Protein AF-A0A3S2I7B1-F1 (afdb_monomer_lite)

Foldseek 3Di:
DDDPPPPDDDPPPVVVVVVVVVPDPVVVVVVVVVLVVCCVPPVVVNVVCVVVVLVVLVVLVVLLLLLLLLVLLLVLLVQLLDPVSVVCCVVVVVVVVVVVVVVCVVVVVVCVVVVPPPDVDVVVVVVVVCVCPVSDHSPSVPDDPPPDDPPPDDPPDPVVVVVVQADPDLVVCSVVVVPSNVSVVSNVNSNVLNPDDCVVSVVVSVVSVVSNVVSVD

Secondary structure (DSSP, 8-state):
-------PPPP--HHHHHHHHHTSHHHHHHHHHHHHHHHHH-HHHHHHHHHHHHHHHHHHHHHHHHHHHHHHHHHHHHHHH-HHHHHHHHHHHHHHHHHHHHHHHHHHHHHHHH-TT--S-HHHHHHHHHHHHHT----SSSS---PPPP--S----THHHHHHHS-S-HHHHHHTT-HHHHHHHHHHHHHHHHHS-HHHHHHHHHHHHHHHHHHH-

Sequence (217 aa):
MAISDVAGPLPFDWRLAARRILRSPVTTIAMIAAGILCGLYYPDFAHAISPVAQLYLNFLKMVVLPYLVSSVIFSITAMVQDPKSVRYLGKVGMAVLVVSFLAVLVSGTLSLILQPGQIENPQSRIELGEFINSQGSVSTDLAFPFQPPPSNGDPSGGHSILLDLVPNNVFNALASGQTIQVLLFCLLFGLAMGKIPQPSSMSLTQALNAVYRACTV

Structure (mmCIF, N/CA/C/O backbone):
data_AF-A0A3S2I7B1-F1
#
_entry.id   AF-A0A3S2I7B1-F1
#
loop_
_atom_site.group_PDB
_atom_site.id
_atom_site.type_symbol
_atom_site.label_atom_id
_atom_site.label_alt_id
_atom_site.label_comp_id
_atom_site.label_asym_id
_atom_site.label_entity_id
_atom_site.label_seq_id
_atom_site.pdbx_PDB_ins_code
_atom_site.Cartn_x
_atom_site.Cartn_y
_atom_site.Cartn_z
_atom_site.occupancy
_atom_site.B_iso_or_equiv
_atom_site.auth_seq_id
_atom_site.auth_comp_id
_atom_site.auth_asym_id
_atom_site.auth_atom_id
_atom_site.pdbx_PDB_model_num
ATOM 1 N N . MET A 1 1 ? 27.637 -59.886 12.408 1.00 40.94 1 MET A N 1
ATOM 2 C CA . MET A 1 1 ? 27.600 -60.145 10.956 1.00 40.94 1 MET A CA 1
ATOM 3 C C . MET A 1 1 ? 26.883 -58.968 10.326 1.00 40.94 1 MET A C 1
ATOM 5 O O . MET A 1 1 ? 25.698 -58.791 10.565 1.00 40.94 1 MET A O 1
ATOM 9 N N . ALA A 1 2 ? 27.656 -58.074 9.714 1.00 44.34 2 ALA A N 1
ATOM 10 C CA . ALA A 1 2 ? 27.180 -56.832 9.125 1.00 44.34 2 ALA A CA 1
ATOM 11 C C . ALA A 1 2 ? 26.421 -57.137 7.831 1.00 44.34 2 ALA A C 1
ATOM 13 O O . ALA A 1 2 ? 26.956 -57.824 6.964 1.00 44.34 2 ALA A O 1
ATOM 14 N N . ILE A 1 3 ? 25.201 -56.620 7.711 1.00 47.78 3 ILE A N 1
ATOM 15 C CA . ILE A 1 3 ? 24.495 -56.528 6.437 1.00 47.78 3 ILE A CA 1
ATOM 16 C C . ILE A 1 3 ? 24.476 -55.040 6.112 1.00 47.78 3 ILE A C 1
ATOM 18 O O . ILE A 1 3 ? 23.728 -54.260 6.694 1.00 47.78 3 ILE A O 1
ATOM 22 N N . SER A 1 4 ? 25.428 -54.636 5.282 1.00 50.19 4 SER A N 1
ATOM 23 C CA . SER A 1 4 ? 25.469 -53.323 4.661 1.00 50.19 4 SER A CA 1
ATOM 24 C C . SER A 1 4 ? 24.366 -53.268 3.608 1.00 50.19 4 SER A C 1
ATOM 26 O O . SER A 1 4 ? 24.558 -53.767 2.498 1.00 50.19 4 SER A O 1
ATOM 28 N N . ASP A 1 5 ? 23.221 -52.681 3.950 1.00 50.06 5 ASP A N 1
ATOM 29 C CA . ASP A 1 5 ? 22.258 -52.245 2.944 1.00 50.06 5 ASP A CA 1
ATOM 30 C C . ASP A 1 5 ? 22.881 -51.079 2.175 1.00 50.06 5 ASP A C 1
ATOM 32 O O . ASP A 1 5 ? 22.995 -49.947 2.652 1.00 50.06 5 ASP A O 1
ATOM 36 N N . VAL A 1 6 ? 23.358 -51.398 0.976 1.00 52.88 6 VAL A N 1
ATOM 37 C CA . VAL A 1 6 ? 23.775 -50.436 -0.035 1.00 52.88 6 VAL A CA 1
ATOM 38 C C . VAL A 1 6 ? 22.518 -49.687 -0.471 1.00 52.88 6 VAL A C 1
ATOM 40 O O . VAL A 1 6 ? 21.770 -50.141 -1.334 1.00 52.88 6 VAL A O 1
ATOM 43 N N . ALA A 1 7 ? 22.270 -48.534 0.148 1.00 54.81 7 ALA A N 1
ATOM 44 C CA . ALA A 1 7 ? 21.299 -47.571 -0.344 1.00 54.81 7 ALA A CA 1
ATOM 45 C C . ALA A 1 7 ? 21.785 -47.064 -1.713 1.00 54.81 7 ALA A C 1
ATOM 47 O O . ALA A 1 7 ? 22.679 -46.221 -1.799 1.00 54.81 7 ALA A O 1
ATOM 48 N N . GLY A 1 8 ? 21.234 -47.623 -2.793 1.00 59.38 8 GLY A N 1
ATOM 49 C CA . GLY A 1 8 ? 21.423 -47.092 -4.141 1.00 59.38 8 GLY A CA 1
ATOM 50 C C . GLY A 1 8 ? 20.976 -45.623 -4.211 1.00 59.38 8 GLY A C 1
ATOM 51 O O . GLY A 1 8 ? 20.110 -45.210 -3.434 1.00 59.38 8 GLY A O 1
ATOM 52 N N . PRO A 1 9 ? 21.555 -44.806 -5.108 1.00 62.44 9 PRO A N 1
ATOM 53 C CA . PRO A 1 9 ? 21.172 -43.407 -5.232 1.00 62.44 9 PRO A CA 1
ATOM 54 C C . PRO A 1 9 ? 19.683 -43.324 -5.580 1.00 62.44 9 PRO A C 1
ATOM 56 O O . PRO A 1 9 ? 19.239 -43.891 -6.579 1.00 62.44 9 PRO A O 1
ATOM 59 N N . LEU A 1 10 ? 18.912 -42.635 -4.735 1.00 67.88 10 LEU A N 1
ATOM 60 C CA . LEU A 1 10 ? 17.513 -42.307 -5.007 1.00 67.88 10 LEU A CA 1
ATOM 61 C C . LEU A 1 10 ? 17.416 -41.699 -6.420 1.00 67.88 10 LEU A C 1
ATOM 63 O O . LEU A 1 10 ? 18.253 -40.850 -6.753 1.00 67.88 10 LEU A O 1
ATOM 67 N N . PRO A 1 11 ? 16.446 -42.105 -7.264 1.00 70.19 11 PRO A N 1
ATOM 68 C CA . PRO A 1 11 ? 16.289 -41.512 -8.586 1.00 70.19 11 PRO A CA 1
ATOM 69 C C . PRO A 1 11 ? 16.142 -39.995 -8.438 1.00 70.19 11 PRO A C 1
ATOM 71 O O . PRO A 1 11 ? 15.390 -39.507 -7.594 1.00 70.19 11 PRO A O 1
ATOM 74 N N . PHE A 1 12 ? 16.915 -39.240 -9.222 1.00 68.81 12 PHE A N 1
ATOM 75 C CA . PHE A 1 12 ? 16.872 -37.783 -9.215 1.00 68.81 12 PHE A CA 1
ATOM 76 C C . PHE A 1 12 ? 15.496 -37.317 -9.704 1.00 68.81 12 PHE A C 1
ATOM 78 O O . PHE A 1 12 ? 15.241 -37.182 -10.901 1.00 68.81 12 PHE A O 1
ATOM 85 N N . ASP A 1 13 ? 14.590 -37.077 -8.762 1.00 71.56 13 ASP A N 1
ATOM 86 C CA . ASP A 1 13 ? 13.269 -36.542 -9.047 1.00 71.56 13 ASP A CA 1
ATOM 87 C C . ASP A 1 13 ? 13.393 -35.068 -9.454 1.00 71.56 13 ASP A C 1
ATOM 89 O O . ASP A 1 13 ? 13.317 -34.147 -8.632 1.00 71.56 13 ASP A O 1
ATOM 93 N N . TRP A 1 14 ? 13.551 -34.825 -10.759 1.00 70.56 14 TRP A N 1
ATOM 94 C CA . TRP A 1 14 ? 13.668 -33.481 -11.341 1.00 70.56 14 TRP A CA 1
ATOM 95 C C . TRP A 1 14 ? 12.508 -32.556 -10.938 1.00 70.56 14 TRP A C 1
ATOM 97 O O . TRP A 1 14 ? 12.680 -31.345 -10.853 1.00 70.56 14 TRP A O 1
ATOM 107 N N . ARG A 1 15 ? 11.336 -33.124 -10.616 1.00 72.50 15 ARG A N 1
ATOM 108 C CA . ARG A 1 15 ? 10.155 -32.401 -10.120 1.00 72.50 15 ARG A CA 1
ATOM 109 C C . ARG A 1 15 ? 10.351 -31.834 -8.711 1.00 72.50 15 ARG A C 1
ATOM 111 O O . ARG A 1 15 ? 9.883 -30.732 -8.431 1.00 72.50 15 ARG A O 1
ATOM 118 N N . LEU A 1 16 ? 11.042 -32.557 -7.828 1.00 67.69 16 LEU A N 1
ATOM 119 C CA . LEU A 1 16 ? 11.375 -32.104 -6.472 1.00 67.69 16 LEU A CA 1
ATOM 120 C C . LEU A 1 16 ? 12.504 -31.066 -6.510 1.00 67.69 16 LEU A C 1
ATOM 122 O O . LEU A 1 16 ? 12.423 -30.045 -5.824 1.00 67.69 16 LEU A O 1
ATOM 126 N N . ALA A 1 17 ? 13.499 -31.273 -7.379 1.00 66.50 17 ALA A N 1
ATOM 127 C CA . ALA A 1 17 ? 14.565 -30.304 -7.625 1.00 66.50 17 ALA A CA 1
ATOM 128 C C . ALA A 1 17 ? 14.029 -29.001 -8.247 1.00 66.50 17 ALA A C 1
ATOM 130 O O . ALA A 1 17 ? 14.338 -27.923 -7.748 1.00 66.50 17 ALA A O 1
ATOM 131 N N . ALA A 1 18 ? 13.151 -29.085 -9.253 1.00 67.31 18 ALA A N 1
ATOM 132 C CA . ALA A 1 18 ? 12.504 -27.927 -9.870 1.00 67.31 18 ALA A CA 1
ATOM 133 C C . ALA A 1 18 ? 11.620 -27.164 -8.875 1.00 67.31 18 ALA A C 1
ATOM 135 O O . ALA A 1 18 ? 11.677 -25.942 -8.826 1.00 67.31 18 ALA A O 1
ATOM 136 N N . ARG A 1 19 ? 10.862 -27.855 -8.010 1.00 69.50 19 ARG A N 1
ATOM 137 C CA . ARG A 1 19 ? 10.091 -27.200 -6.935 1.00 69.50 19 ARG A CA 1
ATOM 138 C C . ARG A 1 19 ? 10.980 -26.485 -5.919 1.00 69.50 19 ARG A C 1
ATOM 140 O O . ARG A 1 19 ? 10.592 -25.438 -5.413 1.00 69.50 19 ARG A O 1
ATOM 147 N N . ARG A 1 20 ? 12.161 -27.031 -5.617 1.00 69.56 20 ARG A N 1
ATOM 148 C CA . ARG A 1 20 ? 13.138 -26.392 -4.725 1.00 69.56 20 ARG A CA 1
ATOM 149 C C . ARG A 1 20 ? 13.807 -25.189 -5.396 1.00 69.56 20 ARG A C 1
ATOM 151 O O . ARG A 1 20 ? 13.990 -24.173 -4.734 1.00 69.56 20 ARG A O 1
ATOM 158 N N . ILE A 1 21 ? 14.106 -25.288 -6.694 1.00 70.81 21 ILE A N 1
ATOM 159 C CA . ILE A 1 21 ? 14.699 -24.201 -7.481 1.00 70.81 21 ILE A CA 1
ATOM 160 C C . ILE A 1 21 ? 13.709 -23.037 -7.628 1.00 70.81 21 ILE A C 1
ATOM 162 O O . ILE A 1 21 ? 14.060 -21.917 -7.275 1.00 70.81 21 ILE A O 1
ATOM 166 N N . LEU A 1 22 ? 12.451 -23.301 -8.010 1.00 66.69 22 LEU A N 1
ATOM 167 C CA . LEU A 1 22 ? 11.420 -22.271 -8.220 1.00 66.69 22 LEU A CA 1
ATOM 168 C C . LEU A 1 22 ? 11.023 -21.531 -6.939 1.00 66.69 22 LEU A C 1
ATOM 170 O O . LEU A 1 22 ? 10.457 -20.446 -7.003 1.00 66.69 22 LEU A O 1
ATOM 174 N N . ARG A 1 23 ? 11.288 -22.126 -5.772 1.00 71.81 23 ARG A N 1
ATOM 175 C CA . ARG A 1 23 ? 10.983 -21.532 -4.466 1.00 71.81 23 ARG A CA 1
ATOM 176 C C . ARG A 1 23 ? 12.156 -20.731 -3.891 1.00 71.81 23 ARG A C 1
ATOM 178 O O . ARG A 1 23 ? 12.047 -20.214 -2.782 1.00 71.81 23 ARG A O 1
ATOM 185 N N . SER A 1 24 ? 13.278 -20.651 -4.607 1.00 83.75 24 SER A N 1
ATOM 186 C CA . SER A 1 24 ? 14.453 -19.903 -4.166 1.00 83.75 24 SER A CA 1
ATOM 187 C C . SER A 1 24 ? 14.378 -18.433 -4.609 1.00 83.75 24 SER A C 1
ATOM 189 O O . SER A 1 24 ? 13.967 -18.150 -5.730 1.00 83.75 24 SER A O 1
ATOM 191 N N . PRO A 1 25 ? 14.828 -17.469 -3.788 1.00 85.00 25 PRO A N 1
ATOM 192 C CA . PRO A 1 25 ? 14.921 -16.064 -4.204 1.00 85.00 25 PRO A CA 1
ATOM 193 C C . PRO A 1 25 ? 15.934 -15.851 -5.343 1.00 85.00 25 PRO A C 1
ATOM 195 O O . PRO A 1 25 ? 15.942 -14.815 -5.993 1.00 85.00 25 PRO A O 1
ATOM 198 N N . VAL A 1 26 ? 16.782 -16.842 -5.624 1.00 86.31 26 VAL A N 1
ATOM 199 C CA . VAL A 1 26 ? 17.749 -16.787 -6.724 1.00 86.31 26 VAL A CA 1
ATOM 200 C C . VAL A 1 26 ? 17.045 -16.840 -8.081 1.00 86.31 26 VAL A C 1
ATOM 202 O O . VAL A 1 26 ? 17.493 -16.187 -9.021 1.00 86.31 26 VAL A O 1
ATOM 205 N N . THR A 1 27 ? 15.916 -17.548 -8.201 1.00 87.31 27 THR A N 1
ATOM 206 C CA . THR A 1 27 ? 15.201 -17.612 -9.482 1.00 87.31 27 THR A CA 1
ATOM 207 C C . THR A 1 27 ? 14.566 -16.287 -9.870 1.00 87.31 27 THR A C 1
ATOM 209 O O . THR A 1 27 ? 14.513 -15.993 -11.057 1.00 87.31 27 THR A O 1
ATOM 212 N N . THR A 1 28 ? 14.126 -15.456 -8.917 1.00 88.19 28 THR A N 1
ATOM 213 C CA . THR A 1 28 ? 13.570 -14.134 -9.254 1.00 88.19 28 THR A CA 1
ATOM 214 C C . THR A 1 28 ? 14.653 -13.219 -9.814 1.00 88.19 28 THR A C 1
ATOM 216 O O . THR A 1 28 ? 14.453 -12.611 -10.860 1.00 88.19 28 THR A O 1
ATOM 219 N N . ILE A 1 29 ? 15.832 -13.199 -9.188 1.00 90.06 29 ILE A N 1
ATOM 220 C CA . ILE A 1 29 ? 16.989 -12.434 -9.673 1.00 90.06 29 ILE A CA 1
ATOM 221 C C . ILE A 1 29 ? 17.425 -12.939 -11.054 1.00 90.06 29 ILE A C 1
ATOM 223 O O . ILE A 1 29 ? 17.654 -12.135 -11.956 1.00 90.06 29 ILE A O 1
ATOM 227 N N . ALA A 1 30 ? 17.480 -14.260 -11.249 1.00 90.62 30 ALA A N 1
ATOM 228 C CA . ALA A 1 30 ? 17.827 -14.854 -12.538 1.00 90.62 30 ALA A CA 1
ATOM 229 C C . ALA A 1 30 ? 16.820 -14.487 -13.643 1.00 90.62 30 ALA A C 1
ATOM 231 O O . ALA A 1 30 ? 17.233 -14.159 -14.752 1.00 90.62 30 ALA A O 1
ATOM 232 N N . MET A 1 31 ? 15.515 -14.485 -13.345 1.00 88.88 31 MET A N 1
ATOM 233 C CA . MET A 1 31 ? 14.471 -14.090 -14.300 1.00 88.88 31 MET A CA 1
ATOM 234 C C . MET A 1 31 ? 14.517 -12.596 -14.627 1.00 88.88 31 MET A C 1
ATOM 236 O O . MET A 1 31 ? 14.354 -12.230 -15.788 1.00 88.88 31 MET A O 1
ATOM 240 N N . ILE A 1 32 ? 14.795 -11.736 -13.641 1.00 90.50 32 ILE A N 1
ATOM 241 C CA . ILE A 1 32 ? 14.988 -10.296 -13.869 1.00 90.50 32 ILE A CA 1
ATOM 242 C C . ILE A 1 32 ? 16.198 -10.068 -14.781 1.00 90.50 32 ILE A C 1
ATOM 244 O O . ILE A 1 32 ? 16.085 -9.365 -15.781 1.00 90.50 32 ILE A O 1
ATOM 248 N N . ALA A 1 33 ? 17.335 -10.704 -14.484 1.00 91.50 33 ALA A N 1
ATOM 249 C CA . ALA A 1 33 ? 18.536 -10.594 -15.308 1.00 91.50 33 ALA A CA 1
ATOM 250 C C . ALA A 1 33 ? 18.290 -11.097 -16.740 1.00 91.50 33 ALA A C 1
ATOM 252 O O . ALA A 1 33 ? 18.646 -10.414 -17.699 1.00 91.50 33 ALA A O 1
ATOM 253 N N . ALA A 1 34 ? 17.625 -12.246 -16.893 1.00 89.56 34 ALA A N 1
ATOM 254 C CA . ALA A 1 34 ? 17.253 -12.788 -18.197 1.00 89.56 34 ALA A CA 1
ATOM 255 C C . ALA A 1 34 ? 16.304 -11.855 -18.968 1.00 89.56 34 ALA A C 1
ATOM 257 O O . ALA A 1 34 ? 16.482 -11.673 -20.169 1.00 89.56 34 ALA A O 1
ATOM 258 N N . GLY A 1 35 ? 15.341 -11.222 -18.288 1.00 87.00 35 GLY A N 1
ATOM 259 C CA . GLY A 1 35 ? 14.451 -10.223 -18.881 1.00 87.00 35 GLY A CA 1
ATOM 260 C C . GLY A 1 35 ? 15.202 -8.986 -19.382 1.00 87.00 35 GLY A C 1
ATOM 261 O O . GLY A 1 35 ? 14.960 -8.540 -20.501 1.00 87.00 35 GLY A O 1
ATOM 262 N N . ILE A 1 36 ? 16.165 -8.482 -18.602 1.00 89.00 36 ILE A N 1
ATOM 263 C CA . ILE A 1 36 ? 17.025 -7.355 -19.002 1.00 89.00 36 ILE A CA 1
ATOM 264 C C . ILE A 1 36 ? 17.865 -7.730 -20.229 1.00 89.00 36 ILE A C 1
ATOM 266 O O . ILE A 1 36 ? 17.883 -6.990 -21.210 1.00 89.00 36 ILE A O 1
ATOM 270 N N . LEU A 1 37 ? 18.519 -8.896 -20.211 1.00 90.81 37 LEU A N 1
ATOM 271 C CA . LEU A 1 37 ? 19.277 -9.407 -21.357 1.00 90.81 37 LEU A CA 1
ATOM 272 C C . LEU A 1 37 ? 18.387 -9.556 -22.599 1.00 90.81 37 LEU A C 1
ATOM 274 O O . LEU A 1 37 ? 18.761 -9.110 -23.679 1.00 90.81 37 LEU A O 1
ATOM 278 N N . CYS A 1 38 ? 17.189 -10.117 -22.453 1.00 86.81 38 CYS A N 1
ATOM 279 C CA . CYS A 1 38 ? 16.246 -10.251 -23.559 1.00 86.81 38 CYS A CA 1
ATOM 280 C C . CYS A 1 38 ? 15.837 -8.886 -24.139 1.00 86.81 38 CYS A C 1
ATOM 282 O O . CYS A 1 38 ? 15.772 -8.746 -25.357 1.00 86.81 38 CYS A O 1
ATOM 284 N N . GLY A 1 39 ? 15.613 -7.882 -23.285 1.00 86.44 39 GLY A N 1
ATOM 285 C CA . GLY A 1 39 ? 15.271 -6.523 -23.712 1.00 86.44 39 GLY A CA 1
ATOM 286 C C . GLY A 1 39 ? 16.396 -5.809 -24.465 1.00 86.44 39 GLY A C 1
ATOM 287 O O . GLY A 1 39 ? 16.116 -5.061 -25.395 1.00 86.44 39 GLY A O 1
ATOM 288 N N . LEU A 1 40 ? 17.660 -6.062 -24.107 1.00 88.00 40 LEU A N 1
ATOM 289 C CA . LEU A 1 40 ? 18.819 -5.447 -24.766 1.00 88.00 40 LEU A CA 1
ATOM 290 C C . LEU A 1 40 ? 19.164 -6.102 -26.110 1.00 88.00 40 LEU A C 1
ATOM 292 O O . LEU A 1 40 ? 19.549 -5.405 -27.043 1.00 88.00 40 LEU A O 1
ATOM 296 N N . TYR A 1 41 ? 19.053 -7.431 -26.207 1.00 90.44 41 TYR A N 1
ATOM 297 C CA . TYR A 1 41 ? 19.443 -8.171 -27.414 1.00 90.44 41 TYR A CA 1
ATOM 298 C C . TYR A 1 41 ? 18.314 -8.284 -28.454 1.00 90.44 41 TYR A C 1
ATOM 300 O O . TYR A 1 41 ? 18.611 -8.354 -29.644 1.00 90.44 41 TYR A O 1
ATOM 308 N N . TYR A 1 42 ? 17.038 -8.292 -28.037 1.00 89.44 42 TYR A N 1
ATOM 309 C CA . TYR A 1 42 ? 15.879 -8.470 -28.927 1.00 89.44 42 TYR A CA 1
ATOM 310 C C . TYR A 1 42 ? 14.731 -7.489 -28.592 1.00 89.44 42 TYR A C 1
ATOM 312 O O . TYR A 1 42 ? 13.720 -7.894 -28.005 1.00 89.44 42 TYR A O 1
ATOM 320 N N . PRO A 1 43 ? 14.843 -6.203 -28.980 1.00 84.25 43 PRO A N 1
ATOM 321 C CA . PRO A 1 43 ? 13.853 -5.175 -28.640 1.00 84.25 43 PRO A CA 1
ATOM 322 C C . PRO A 1 43 ? 12.467 -5.433 -29.255 1.00 84.25 43 PRO A C 1
ATOM 324 O O . PRO A 1 43 ? 11.456 -5.253 -28.578 1.00 84.25 43 PRO A O 1
ATOM 327 N N . ASP A 1 44 ? 12.390 -5.944 -30.488 1.00 84.00 44 ASP A N 1
ATOM 328 C CA . ASP A 1 44 ? 11.107 -6.248 -31.148 1.00 84.00 44 ASP A CA 1
ATOM 329 C C . ASP A 1 44 ? 10.304 -7.318 -30.394 1.00 84.00 44 ASP A C 1
ATOM 331 O O . ASP A 1 44 ? 9.085 -7.220 -30.228 1.00 84.00 44 ASP A O 1
ATOM 335 N N . PHE A 1 45 ? 11.000 -8.330 -29.869 1.00 83.94 45 PHE A N 1
ATOM 336 C CA . PHE A 1 45 ? 10.386 -9.369 -29.047 1.00 83.94 45 PHE A CA 1
ATOM 337 C C . PHE A 1 45 ? 9.931 -8.821 -27.686 1.00 83.94 45 PHE A C 1
ATOM 339 O O . PHE A 1 45 ? 8.870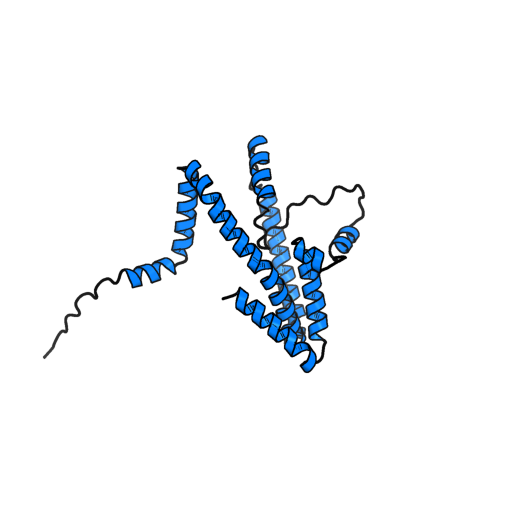 -9.200 -27.188 1.00 83.94 45 PHE A O 1
ATOM 346 N N . ALA A 1 46 ? 10.680 -7.881 -27.101 1.00 81.69 46 ALA A N 1
ATOM 347 C CA . ALA A 1 46 ? 10.289 -7.217 -25.859 1.00 81.69 46 ALA A CA 1
ATOM 348 C C . ALA A 1 46 ? 9.002 -6.387 -26.026 1.00 81.69 46 ALA A C 1
ATOM 350 O O . ALA A 1 46 ? 8.113 -6.449 -25.172 1.00 81.69 46 ALA A O 1
ATOM 351 N N . HIS A 1 47 ? 8.848 -5.679 -27.149 1.00 82.25 47 HIS A N 1
ATOM 352 C CA . HIS A 1 47 ? 7.608 -4.965 -27.463 1.00 82.25 47 HIS A CA 1
ATOM 353 C C . HIS A 1 47 ? 6.415 -5.916 -27.633 1.00 82.25 47 HIS A C 1
ATOM 355 O O . HIS A 1 47 ? 5.328 -5.614 -27.139 1.00 82.25 47 HIS A O 1
ATOM 361 N N . ALA A 1 48 ? 6.618 -7.097 -28.226 1.00 87.38 48 ALA A N 1
ATOM 362 C CA . ALA A 1 48 ? 5.571 -8.114 -28.350 1.00 87.38 48 ALA A CA 1
ATOM 363 C C . ALA A 1 48 ? 5.088 -8.671 -26.991 1.00 87.38 48 ALA A C 1
ATOM 365 O O . ALA A 1 48 ? 3.939 -9.097 -26.874 1.00 87.38 48 ALA A O 1
ATOM 366 N N . ILE A 1 49 ? 5.931 -8.637 -25.950 1.00 86.38 49 ILE A N 1
ATOM 367 C CA . ILE A 1 49 ? 5.586 -9.074 -24.583 1.00 86.38 49 ILE A CA 1
ATOM 368 C C . ILE A 1 49 ? 4.871 -7.974 -23.778 1.00 86.38 49 ILE A C 1
ATOM 370 O O . ILE A 1 49 ? 4.163 -8.280 -22.815 1.00 86.38 49 ILE A O 1
ATOM 374 N N . SER A 1 50 ? 4.984 -6.704 -24.180 1.00 84.38 50 SER A N 1
ATOM 375 C CA . SER A 1 50 ? 4.338 -5.565 -23.510 1.00 84.38 50 SER A CA 1
ATOM 376 C C . SER A 1 50 ? 2.859 -5.782 -23.120 1.00 84.38 50 SER A C 1
ATOM 378 O O . SER A 1 50 ? 2.536 -5.540 -21.954 1.00 84.38 50 SER A O 1
ATOM 380 N N . PRO A 1 51 ? 1.954 -6.304 -23.979 1.00 86.50 51 PRO A N 1
ATOM 381 C CA . PRO A 1 51 ? 0.558 -6.540 -23.589 1.00 86.50 51 PRO A CA 1
ATOM 382 C C . PRO A 1 51 ? 0.398 -7.554 -22.446 1.00 86.50 51 PRO A C 1
ATOM 384 O O . PRO A 1 51 ? -0.502 -7.415 -21.619 1.00 86.50 51 PRO A O 1
ATOM 387 N N . VAL A 1 52 ? 1.284 -8.550 -22.345 1.00 89.31 52 VAL A N 1
ATOM 388 C CA . VAL A 1 52 ? 1.275 -9.519 -21.236 1.00 89.31 52 VAL A CA 1
ATOM 389 C C . VAL A 1 52 ? 1.680 -8.835 -19.930 1.00 89.31 52 VAL A C 1
ATOM 391 O O . VAL A 1 52 ? 1.060 -9.066 -18.891 1.00 89.31 52 VAL A O 1
ATOM 394 N N . ALA A 1 53 ? 2.676 -7.948 -19.984 1.00 83.88 53 ALA A N 1
ATOM 395 C CA . ALA A 1 53 ? 3.080 -7.144 -18.834 1.00 83.88 53 ALA A CA 1
ATOM 396 C C . ALA A 1 53 ? 1.959 -6.185 -18.391 1.00 83.88 53 ALA A C 1
ATOM 398 O O . ALA A 1 53 ? 1.669 -6.089 -17.198 1.00 83.88 53 ALA A O 1
ATOM 399 N N . GLN A 1 54 ? 1.275 -5.534 -19.336 1.00 82.88 54 GLN A N 1
ATOM 400 C CA . GLN A 1 54 ? 0.127 -4.670 -19.044 1.00 82.88 54 GLN A CA 1
ATOM 401 C C . GLN A 1 54 ? -1.033 -5.450 -18.416 1.00 82.88 54 GLN A C 1
ATOM 403 O O . GLN A 1 54 ? -1.619 -4.994 -17.436 1.00 82.88 54 GLN A O 1
ATOM 408 N N . LEU A 1 55 ? -1.333 -6.650 -18.919 1.00 88.50 55 LEU A N 1
ATOM 409 C CA . LEU A 1 55 ? -2.353 -7.524 -18.341 1.00 88.50 55 LEU A CA 1
ATOM 410 C C . LEU A 1 55 ? -2.021 -7.893 -16.886 1.00 88.50 55 LEU A C 1
ATOM 412 O O . LEU A 1 55 ? -2.885 -7.801 -16.014 1.00 88.50 55 LEU A O 1
ATOM 416 N N . TYR A 1 56 ? -0.763 -8.247 -16.609 1.00 87.19 56 TYR A N 1
ATOM 417 C CA . TYR A 1 56 ? -0.293 -8.510 -15.248 1.00 87.19 56 TYR A CA 1
ATOM 418 C C . TYR A 1 56 ? -0.467 -7.291 -14.329 1.00 87.19 56 TYR A C 1
ATOM 420 O O . TYR A 1 56 ? -1.013 -7.417 -13.232 1.00 87.19 56 TYR A O 1
ATOM 428 N N . LEU A 1 57 ? -0.060 -6.101 -14.784 1.00 84.06 57 LEU A N 1
ATOM 429 C CA . LEU A 1 57 ? -0.224 -4.866 -14.013 1.00 84.06 57 LEU A CA 1
ATOM 430 C C . LEU A 1 57 ? -1.699 -4.533 -13.761 1.00 84.06 57 LEU A C 1
ATOM 432 O O . LEU A 1 57 ? -2.033 -4.074 -12.672 1.00 84.06 57 LEU A O 1
ATOM 436 N N . ASN A 1 58 ? -2.585 -4.791 -14.723 1.00 83.69 58 ASN A N 1
ATOM 437 C CA . ASN A 1 58 ? -4.022 -4.581 -14.555 1.00 83.69 58 ASN A CA 1
ATOM 438 C C . ASN A 1 58 ? -4.618 -5.523 -13.502 1.00 83.69 58 ASN A C 1
ATOM 440 O O . ASN A 1 58 ? -5.409 -5.076 -12.672 1.00 83.69 58 ASN A O 1
ATOM 444 N N . PHE A 1 59 ? -4.195 -6.791 -13.466 1.00 88.00 59 PHE A N 1
ATOM 445 C CA . PHE A 1 59 ? -4.584 -7.707 -12.389 1.00 88.00 59 PHE A CA 1
ATOM 446 C C . PHE A 1 59 ? -4.073 -7.242 -11.024 1.00 88.00 59 PHE A C 1
ATOM 448 O O . PHE A 1 59 ? -4.813 -7.285 -10.044 1.00 88.00 59 PHE A O 1
ATOM 455 N N . LEU A 1 60 ? -2.840 -6.735 -10.964 1.00 86.75 60 LEU A N 1
ATOM 456 C CA . LEU A 1 60 ? -2.274 -6.175 -9.739 1.00 86.75 60 LEU A CA 1
ATOM 457 C C . LEU A 1 60 ? -3.114 -4.971 -9.261 1.00 86.75 60 LEU A C 1
ATOM 459 O O . LEU A 1 60 ? -3.607 -4.966 -8.132 1.00 86.75 60 LEU A O 1
ATOM 463 N N . LYS A 1 61 ? -3.363 -3.991 -10.141 1.00 78.94 61 LYS A N 1
ATOM 464 C CA . LYS A 1 61 ? -4.174 -2.793 -9.849 1.00 78.94 61 LYS A CA 1
ATOM 465 C C . LYS A 1 61 ? -5.597 -3.147 -9.390 1.00 78.94 61 LYS A C 1
ATOM 467 O O . LYS A 1 61 ? -6.113 -2.504 -8.478 1.00 78.94 61 LYS A O 1
ATOM 472 N N . MET A 1 62 ? -6.202 -4.190 -9.964 1.00 85.44 62 MET A N 1
ATOM 473 C CA . MET A 1 62 ? -7.534 -4.677 -9.585 1.00 85.44 62 MET A CA 1
ATOM 474 C C . MET A 1 62 ? -7.597 -5.169 -8.131 1.00 85.44 62 MET A C 1
ATOM 476 O O . MET A 1 62 ? -8.610 -4.965 -7.465 1.00 85.44 62 MET A O 1
ATOM 480 N N . VAL A 1 63 ? -6.530 -5.800 -7.630 1.00 87.75 63 VAL A N 1
ATOM 481 C CA . VAL A 1 63 ? -6.481 -6.342 -6.262 1.00 87.75 63 VAL A CA 1
ATOM 482 C C . VAL A 1 63 ? -6.056 -5.284 -5.240 1.00 87.75 63 VAL A C 1
ATOM 484 O O . VAL A 1 63 ? -6.550 -5.301 -4.115 1.00 87.75 63 VAL A O 1
ATOM 487 N N . VAL A 1 64 ? -5.190 -4.335 -5.615 1.00 85.62 64 VAL A N 1
ATOM 488 C CA . VAL A 1 64 ? -4.623 -3.330 -4.689 1.00 85.62 64 VAL A CA 1
ATOM 489 C C . VAL A 1 64 ? -5.695 -2.498 -4.006 1.00 85.62 64 VAL A C 1
ATOM 491 O O . VAL A 1 64 ? -5.672 -2.355 -2.789 1.00 85.62 64 VAL A O 1
ATOM 494 N N . LEU A 1 65 ? -6.645 -1.961 -4.765 1.00 85.38 65 LEU A N 1
ATOM 495 C CA . LEU A 1 65 ? -7.653 -1.052 -4.230 1.00 85.38 65 LEU A CA 1
ATOM 496 C C . LEU A 1 65 ? -8.593 -1.712 -3.192 1.00 85.38 65 LEU A C 1
ATOM 498 O O . LEU A 1 65 ? -8.697 -1.183 -2.080 1.00 85.38 65 LEU A O 1
ATOM 502 N N . PRO A 1 66 ? -9.242 -2.866 -3.464 1.00 87.94 66 PRO A N 1
ATOM 503 C CA . PRO A 1 66 ? -10.047 -3.555 -2.452 1.00 87.94 66 PRO A CA 1
ATOM 504 C C . PRO A 1 66 ? -9.204 -4.067 -1.276 1.00 87.94 66 PRO A C 1
ATOM 506 O O . PRO A 1 66 ? -9.676 -4.039 -0.133 1.00 87.94 66 PRO A O 1
ATOM 509 N N . TYR A 1 67 ? -7.956 -4.478 -1.527 1.00 90.88 67 TYR A N 1
ATOM 510 C CA . TYR A 1 67 ? -7.010 -4.871 -0.484 1.00 90.88 67 TYR A CA 1
ATOM 511 C C . TYR A 1 67 ? -6.680 -3.707 0.459 1.00 90.88 67 TYR A C 1
ATOM 513 O O . TYR A 1 67 ? -6.749 -3.870 1.678 1.00 90.88 67 TYR A O 1
ATOM 521 N N . LEU A 1 68 ? -6.369 -2.525 -0.077 1.00 90.50 68 LEU A N 1
ATOM 522 C CA . LEU A 1 68 ? -6.005 -1.334 0.691 1.00 90.50 68 LEU A CA 1
ATOM 523 C C . LEU A 1 68 ? -7.160 -0.901 1.595 1.00 90.50 68 LEU A C 1
ATOM 525 O O . LEU A 1 68 ? -6.986 -0.808 2.809 1.00 90.50 68 LEU A O 1
ATOM 529 N N . VAL A 1 69 ? -8.359 -0.716 1.034 1.00 91.88 69 VAL A N 1
ATOM 530 C CA . VAL A 1 69 ? -9.540 -0.293 1.808 1.00 91.88 69 VAL A CA 1
ATOM 531 C C . VAL A 1 69 ? -9.841 -1.283 2.931 1.00 91.88 69 VAL A C 1
ATOM 533 O O . VAL A 1 69 ? -10.020 -0.893 4.086 1.00 91.88 69 VAL A O 1
ATOM 536 N N . SER A 1 70 ? -9.856 -2.576 2.605 1.00 93.62 70 SER A N 1
ATOM 537 C CA . SER A 1 70 ? -10.202 -3.617 3.571 1.00 9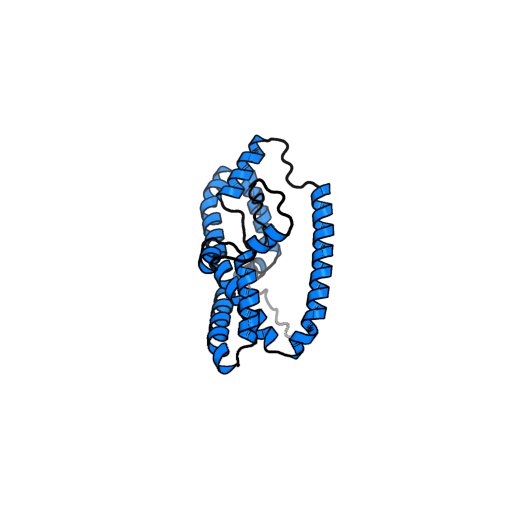3.62 70 SER A CA 1
ATOM 538 C C . SER A 1 70 ? -9.146 -3.764 4.659 1.00 93.62 70 SER A C 1
ATOM 540 O O . SER A 1 70 ? -9.498 -3.827 5.835 1.00 93.62 70 SER A O 1
ATOM 542 N N . SER A 1 71 ? -7.861 -3.773 4.286 1.00 93.12 71 SER A N 1
ATOM 543 C CA . SER A 1 71 ? -6.748 -3.907 5.230 1.00 93.12 71 SER A CA 1
ATOM 544 C C . SER A 1 71 ? -6.670 -2.719 6.183 1.00 93.12 71 SER A C 1
ATOM 546 O O . SER A 1 71 ? -6.639 -2.928 7.392 1.00 93.12 71 SER A O 1
ATOM 548 N N . VAL A 1 72 ? -6.722 -1.482 5.680 1.00 93.94 72 VAL A N 1
ATOM 549 C CA . VAL A 1 72 ? -6.591 -0.284 6.519 1.00 93.94 72 VAL A CA 1
ATOM 550 C C . VAL A 1 72 ? -7.760 -0.175 7.495 1.00 93.94 72 VAL A C 1
ATOM 552 O O . VAL A 1 72 ? -7.532 -0.031 8.697 1.00 93.94 72 VAL A O 1
ATOM 555 N N . ILE A 1 73 ? -9.008 -0.307 7.026 1.00 94.50 73 ILE A N 1
ATOM 556 C CA . ILE A 1 73 ? -10.174 -0.204 7.917 1.00 94.50 73 ILE A CA 1
ATOM 557 C C . ILE A 1 73 ? -10.151 -1.327 8.961 1.00 94.50 73 ILE A C 1
ATOM 559 O O . ILE A 1 73 ? -10.333 -1.053 10.151 1.00 94.50 73 ILE A O 1
ATOM 563 N N . PHE A 1 74 ? -9.902 -2.576 8.548 1.00 92.88 74 PHE A N 1
ATOM 564 C CA . PHE A 1 74 ? -9.836 -3.722 9.459 1.00 92.88 74 PHE A CA 1
ATOM 565 C C . PHE A 1 74 ? -8.723 -3.561 10.501 1.00 92.88 74 PHE A C 1
ATOM 567 O O . PHE A 1 74 ? -8.984 -3.703 11.697 1.00 92.88 74 PHE A O 1
ATOM 574 N N . SER A 1 75 ? -7.503 -3.217 10.074 1.00 91.50 75 SER A N 1
ATOM 575 C CA . SER A 1 75 ? -6.349 -3.053 10.961 1.00 91.50 75 SER A CA 1
ATOM 576 C C . SER A 1 75 ? -6.564 -1.946 11.988 1.00 91.50 75 SER A C 1
ATOM 578 O O . SER A 1 75 ? -6.296 -2.163 13.168 1.00 91.50 75 SER A O 1
ATOM 580 N N . ILE A 1 76 ? -7.085 -0.787 11.575 1.00 92.62 76 ILE A N 1
ATOM 581 C CA . ILE A 1 76 ? -7.354 0.323 12.499 1.00 92.62 76 ILE A CA 1
ATOM 582 C C . ILE A 1 76 ? -8.491 -0.035 13.463 1.00 92.62 76 ILE A C 1
ATOM 584 O O . ILE A 1 76 ? -8.363 0.188 14.666 1.00 92.62 76 ILE A O 1
ATOM 588 N N . THR A 1 77 ? -9.571 -0.649 12.972 1.00 91.69 77 THR A N 1
ATOM 589 C CA . THR A 1 77 ? -10.709 -1.057 13.813 1.00 91.69 77 THR A CA 1
ATOM 590 C C . THR A 1 77 ? -10.277 -2.063 14.882 1.00 91.69 77 THR A C 1
ATOM 592 O O . THR A 1 77 ? -10.541 -1.854 16.066 1.00 91.69 77 THR A O 1
ATOM 595 N N . ALA A 1 78 ? -9.566 -3.125 14.486 1.00 88.69 78 ALA A N 1
ATOM 596 C CA . ALA A 1 78 ? -9.060 -4.146 15.405 1.00 88.69 78 ALA A CA 1
ATOM 597 C C . ALA A 1 78 ? -8.111 -3.551 16.457 1.00 88.69 78 ALA A C 1
ATOM 599 O O . ALA A 1 78 ? -8.119 -3.956 17.618 1.00 88.69 78 ALA A O 1
ATOM 600 N N . MET A 1 79 ? -7.322 -2.557 16.055 1.00 89.00 79 MET A N 1
ATOM 601 C CA . MET A 1 79 ? -6.357 -1.888 16.914 1.00 89.00 79 MET A CA 1
ATOM 602 C C . MET A 1 79 ? -7.020 -0.961 17.947 1.00 89.00 79 MET A C 1
ATOM 604 O O . MET A 1 79 ? -6.606 -0.950 19.105 1.00 89.00 79 MET A O 1
ATOM 608 N N . VAL A 1 80 ? -8.079 -0.233 17.574 1.00 89.00 80 VAL A N 1
ATOM 609 C CA . VAL A 1 80 ? -8.837 0.644 18.492 1.00 89.00 80 VAL A CA 1
ATOM 610 C C . VAL A 1 80 ? -9.638 -0.154 19.525 1.00 89.00 80 VAL A C 1
ATOM 612 O O . VAL A 1 80 ? -9.808 0.304 20.655 1.00 89.00 80 VAL A O 1
ATOM 615 N N . GLN A 1 81 ? -10.118 -1.343 19.157 1.00 85.69 81 GLN A N 1
ATOM 616 C CA . GLN A 1 81 ? -10.897 -2.206 20.049 1.00 85.69 81 GLN A CA 1
ATOM 617 C C . GLN A 1 81 ? -10.057 -2.834 21.175 1.00 85.69 81 GLN A C 1
ATOM 619 O O . GLN A 1 81 ? -10.623 -3.232 22.194 1.00 85.69 81 GLN A O 1
ATOM 624 N N . ASP A 1 82 ? -8.728 -2.899 21.029 1.00 86.44 82 ASP A N 1
ATOM 625 C CA . ASP A 1 82 ? -7.822 -3.375 22.074 1.00 86.44 82 ASP A CA 1
ATOM 626 C C . ASP A 1 82 ? -7.200 -2.201 22.872 1.00 86.44 82 ASP A C 1
ATOM 628 O O . ASP A 1 82 ? -6.302 -1.502 22.385 1.00 86.44 82 ASP A O 1
ATOM 632 N N . PRO A 1 83 ? -7.601 -1.993 24.143 1.00 81.44 83 PRO A N 1
ATOM 633 C CA . PRO A 1 83 ? -7.118 -0.880 24.959 1.00 81.44 83 PRO A CA 1
ATOM 634 C C . PRO A 1 83 ? -5.618 -0.956 25.279 1.00 81.44 83 PRO A C 1
ATOM 636 O O . PRO A 1 83 ? -4.996 0.077 25.543 1.00 81.44 83 PRO A O 1
ATOM 639 N N . LYS A 1 84 ? -5.004 -2.150 25.249 1.00 83.25 84 LYS A N 1
ATOM 640 C CA . LYS A 1 84 ? -3.549 -2.278 25.423 1.00 83.25 84 LYS A CA 1
ATOM 641 C C . LYS A 1 84 ? -2.833 -1.731 24.195 1.00 83.25 84 LYS A C 1
ATOM 643 O O . LYS A 1 84 ? -1.936 -0.902 24.341 1.00 83.25 84 LYS A O 1
ATOM 648 N N . SER A 1 85 ? -3.273 -2.135 23.005 1.00 82.88 85 SER A N 1
ATOM 649 C CA . SER A 1 85 ? -2.713 -1.696 21.723 1.00 82.88 85 SER A CA 1
ATOM 650 C C . SER A 1 85 ? -2.735 -0.171 21.562 1.00 82.88 85 SER A C 1
ATOM 652 O O . SER A 1 85 ? -1.734 0.414 21.144 1.00 82.88 85 SER A O 1
ATOM 654 N N . VAL A 1 86 ? -3.806 0.502 22.002 1.00 83.19 86 VAL A N 1
ATOM 655 C CA . VAL A 1 86 ? -3.911 1.978 21.971 1.00 83.19 86 VAL A CA 1
ATOM 656 C C . VAL A 1 86 ? -2.825 2.675 22.786 1.00 83.19 86 VAL A C 1
ATOM 658 O O . VAL A 1 86 ? -2.287 3.694 22.354 1.00 83.19 86 VAL A O 1
ATOM 661 N N . ARG A 1 87 ? -2.421 2.104 23.923 1.00 82.81 87 ARG A N 1
ATOM 662 C CA . ARG A 1 87 ? -1.352 2.676 24.752 1.00 82.81 87 ARG A CA 1
ATOM 663 C C . ARG A 1 87 ? 0.029 2.549 24.102 1.00 82.81 87 ARG A C 1
ATOM 665 O O . ARG A 1 87 ? 0.864 3.436 24.274 1.00 82.81 87 ARG A O 1
ATOM 672 N N . TYR A 1 88 ? 0.276 1.469 23.360 1.00 85.69 88 TYR A N 1
ATOM 673 C CA . TYR A 1 88 ? 1.547 1.254 22.656 1.00 85.69 88 TYR A CA 1
ATOM 674 C C . TYR A 1 88 ? 1.634 2.017 21.327 1.00 85.69 88 TYR A C 1
ATOM 676 O O . TYR A 1 88 ? 2.743 2.333 20.891 1.00 85.69 88 TYR A O 1
ATOM 684 N N . LEU A 1 89 ? 0.494 2.383 20.727 1.00 86.19 89 LEU A N 1
ATOM 685 C CA . LEU A 1 89 ? 0.424 3.090 19.445 1.00 86.19 89 LEU A CA 1
ATOM 686 C C . LEU A 1 89 ? 1.240 4.379 19.428 1.00 86.19 89 LEU A C 1
ATOM 688 O O . LEU A 1 89 ? 1.966 4.611 18.472 1.00 86.19 89 LEU A O 1
ATOM 692 N N . GLY A 1 90 ? 1.164 5.202 20.478 1.00 85.75 90 GLY A N 1
ATOM 693 C CA . GLY A 1 90 ? 1.905 6.467 20.514 1.00 85.75 90 GLY A CA 1
ATOM 694 C C . GLY A 1 90 ? 3.421 6.262 20.430 1.00 85.75 90 GLY A C 1
ATOM 695 O O . GLY A 1 90 ? 4.113 6.982 19.713 1.00 85.75 90 GLY A O 1
ATOM 696 N N . LYS A 1 91 ? 3.941 5.229 21.107 1.00 89.12 91 LYS A N 1
ATOM 697 C CA . LYS A 1 91 ? 5.377 4.914 21.109 1.00 89.12 91 LYS A CA 1
ATOM 698 C C . LYS A 1 91 ? 5.823 4.291 19.787 1.00 89.12 91 LYS A C 1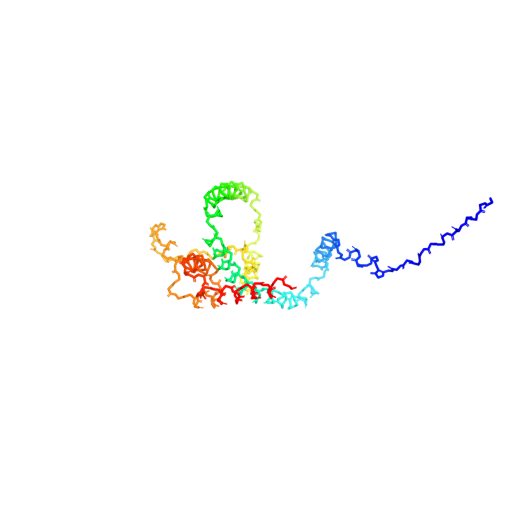
ATOM 700 O O . LYS A 1 91 ? 6.864 4.672 19.262 1.00 89.12 91 LYS A O 1
ATOM 705 N N . VAL A 1 92 ? 5.036 3.358 19.250 1.00 89.75 92 VAL A N 1
ATOM 706 C CA . VAL A 1 92 ? 5.327 2.709 17.963 1.00 89.75 92 VAL A CA 1
ATOM 707 C C . VAL A 1 92 ? 5.194 3.708 16.815 1.00 89.75 92 VAL A C 1
ATOM 709 O O . VAL A 1 92 ? 6.091 3.797 15.988 1.00 89.75 92 VAL A O 1
ATOM 712 N N . GLY A 1 93 ? 4.131 4.511 16.799 1.00 89.50 93 GLY A N 1
ATOM 713 C CA . GLY A 1 93 ? 3.899 5.550 15.800 1.00 89.50 93 GLY A CA 1
ATOM 714 C C . GLY A 1 93 ? 5.013 6.592 15.781 1.00 89.50 93 GLY A C 1
ATOM 715 O O . GLY A 1 93 ? 5.513 6.920 14.711 1.00 89.50 93 GLY A O 1
ATOM 716 N N . MET A 1 94 ? 5.480 7.048 16.949 1.00 92.31 94 MET A N 1
ATOM 717 C CA . MET A 1 94 ? 6.628 7.957 17.014 1.00 92.31 94 MET A CA 1
ATOM 718 C C . MET A 1 94 ? 7.916 7.295 16.506 1.00 92.31 94 MET A C 1
ATOM 720 O O . MET A 1 94 ? 8.643 7.910 15.730 1.00 92.31 94 MET A O 1
ATOM 724 N N . ALA A 1 95 ? 8.179 6.036 16.873 1.00 92.94 95 ALA A N 1
ATOM 725 C CA . ALA A 1 95 ? 9.343 5.308 16.368 1.00 92.94 95 ALA A CA 1
ATOM 726 C C . ALA A 1 95 ? 9.305 5.160 14.836 1.00 92.94 95 ALA A C 1
ATOM 728 O O . ALA A 1 95 ? 10.305 5.427 14.174 1.00 92.94 95 ALA A O 1
ATOM 729 N N . VAL A 1 96 ? 8.147 4.801 14.272 1.00 92.56 96 VAL A N 1
ATOM 730 C CA . VAL A 1 96 ? 7.948 4.697 12.819 1.00 92.56 96 VAL A CA 1
ATOM 731 C C . VAL A 1 96 ? 8.151 6.053 12.148 1.00 92.56 96 VAL A C 1
ATOM 733 O O . VAL A 1 96 ? 8.918 6.127 11.197 1.00 92.56 96 VAL A O 1
ATOM 736 N N . LEU A 1 97 ? 7.553 7.134 12.661 1.00 93.25 97 LEU A N 1
ATOM 737 C CA . LEU A 1 97 ? 7.715 8.472 12.082 1.00 93.25 97 LEU A CA 1
ATOM 738 C C . LEU A 1 97 ? 9.174 8.932 12.073 1.00 93.25 97 LEU A C 1
ATOM 740 O O . LEU A 1 97 ? 9.635 9.451 11.061 1.00 93.25 97 LEU A O 1
ATOM 744 N N . VAL A 1 98 ? 9.914 8.720 13.164 1.00 95.38 98 VAL A N 1
ATOM 745 C CA . VAL A 1 98 ? 11.332 9.101 13.241 1.00 95.38 98 VAL A CA 1
ATOM 746 C C . VAL A 1 98 ? 12.169 8.285 12.256 1.00 95.38 98 VAL A C 1
ATOM 748 O O . VAL A 1 98 ? 12.975 8.856 11.522 1.00 95.38 98 VAL A O 1
ATOM 751 N N . VAL A 1 99 ? 11.960 6.967 12.191 1.00 95.25 99 VAL A N 1
ATOM 752 C CA . VAL A 1 99 ? 12.691 6.092 11.261 1.00 95.25 99 VAL A CA 1
ATOM 753 C C . VAL A 1 99 ? 12.356 6.432 9.808 1.00 95.25 99 VAL A C 1
ATOM 755 O O . VAL A 1 99 ? 13.269 6.561 8.998 1.00 95.25 99 VAL A O 1
ATOM 758 N N . SER A 1 100 ? 11.080 6.637 9.475 1.00 92.62 100 SER A N 1
ATOM 759 C CA . SER A 1 100 ? 10.645 7.034 8.133 1.00 92.62 100 SER A CA 1
ATOM 760 C C . SER A 1 100 ? 11.187 8.404 7.742 1.00 92.62 100 SER A C 1
ATOM 762 O O . SER A 1 100 ? 11.666 8.564 6.624 1.00 92.62 100 SER A O 1
ATOM 764 N N . PHE A 1 101 ? 11.169 9.381 8.651 1.00 94.12 101 PHE A N 1
ATOM 765 C CA . PHE A 1 101 ? 11.714 10.710 8.386 1.00 94.12 101 PHE A CA 1
ATOM 766 C C . PHE A 1 101 ? 13.222 10.656 8.121 1.00 94.12 101 PHE A C 1
ATOM 768 O O . PHE A 1 101 ? 13.689 11.210 7.129 1.00 94.12 101 PHE A O 1
ATOM 775 N N . LEU A 1 102 ? 13.980 9.923 8.944 1.00 94.50 102 LEU A N 1
ATOM 776 C CA . LEU A 1 102 ? 15.412 9.713 8.719 1.00 94.50 102 LEU A CA 1
ATOM 777 C C . LEU A 1 102 ? 15.681 8.966 7.406 1.00 94.50 102 LEU A C 1
ATOM 779 O O . LEU A 1 102 ? 16.574 9.356 6.658 1.00 94.50 102 LEU A O 1
ATOM 783 N N . ALA A 1 103 ? 14.892 7.939 7.087 1.00 93.62 103 ALA A N 1
ATOM 784 C CA . ALA A 1 103 ? 15.021 7.198 5.836 1.00 93.62 103 ALA A CA 1
ATOM 785 C C . ALA A 1 103 ? 14.761 8.089 4.611 1.00 93.62 103 ALA A C 1
ATOM 787 O O . ALA A 1 103 ? 15.540 8.055 3.661 1.00 93.62 103 ALA A O 1
ATOM 788 N N . VAL A 1 104 ? 13.716 8.925 4.643 1.00 91.94 104 VAL A N 1
ATOM 789 C CA . VAL A 1 104 ? 13.402 9.876 3.564 1.00 91.94 104 VAL A CA 1
ATOM 790 C C . VAL A 1 104 ? 14.479 10.948 3.445 1.00 91.94 104 VAL A C 1
ATOM 792 O O . VAL A 1 104 ? 14.873 11.275 2.330 1.00 91.94 104 VAL A O 1
ATOM 795 N N . LEU A 1 105 ? 15.011 11.460 4.558 1.00 93.06 105 LEU A N 1
ATOM 796 C CA . LEU A 1 105 ? 16.119 12.415 4.523 1.00 93.06 105 LEU A CA 1
ATOM 797 C C . LEU A 1 105 ? 17.362 11.812 3.864 1.00 93.06 105 LEU A C 1
ATOM 799 O O . LEU A 1 105 ? 17.941 12.423 2.967 1.00 93.06 105 LEU A O 1
ATOM 803 N N . VAL A 1 106 ? 17.756 10.600 4.257 1.00 93.69 106 VAL A N 1
ATOM 804 C CA . VAL A 1 106 ? 18.931 9.926 3.684 1.00 93.69 106 VAL A CA 1
ATOM 805 C C . VAL A 1 106 ? 18.690 9.565 2.215 1.00 93.69 106 VAL A C 1
ATOM 807 O O . VAL A 1 106 ? 19.520 9.865 1.362 1.00 93.69 106 VAL A O 1
ATOM 810 N N . SER A 1 107 ? 17.535 8.982 1.887 1.00 89.25 107 SER A N 1
ATOM 811 C CA . SER A 1 107 ? 17.193 8.598 0.512 1.00 89.25 107 SER A CA 1
ATOM 812 C C . SER A 1 107 ? 17.044 9.809 -0.413 1.00 89.25 107 SER A C 1
ATOM 814 O O . SER A 1 107 ? 17.474 9.766 -1.567 1.00 89.25 107 SER A O 1
ATOM 816 N N . GLY A 1 108 ? 16.432 10.889 0.076 1.00 88.06 108 GLY A N 1
ATOM 817 C CA . GLY A 1 108 ? 16.210 12.124 -0.670 1.00 88.06 108 GLY A CA 1
ATOM 818 C C . GLY A 1 108 ? 17.510 12.875 -0.927 1.00 88.06 108 GLY A C 1
ATOM 819 O O . GLY A 1 108 ? 17.778 13.257 -2.063 1.00 88.06 108 GLY A O 1
ATOM 820 N N . THR A 1 109 ? 18.365 13.017 0.090 1.00 90.00 109 THR A N 1
ATOM 821 C CA . THR A 1 109 ? 19.692 13.636 -0.083 1.00 90.00 109 THR A CA 1
ATOM 822 C C . THR A 1 109 ? 20.560 12.832 -1.045 1.00 90.00 109 THR A C 1
ATOM 824 O O . THR A 1 109 ? 21.140 13.408 -1.964 1.00 90.00 109 THR A O 1
ATOM 827 N N . LEU A 1 110 ? 20.584 11.503 -0.916 1.00 89.44 110 LEU A N 1
ATOM 828 C CA . LEU A 1 110 ? 21.329 10.640 -1.829 1.00 89.44 110 LEU A CA 1
ATOM 829 C C . LEU A 1 110 ? 20.785 10.703 -3.266 1.00 89.44 110 LEU A C 1
ATOM 831 O O . LEU A 1 110 ? 21.574 10.760 -4.206 1.00 89.44 110 LEU A O 1
ATOM 835 N N . SER A 1 111 ? 19.461 10.764 -3.452 1.00 86.81 111 SER A N 1
ATOM 836 C CA . SER A 1 111 ? 18.850 10.926 -4.783 1.00 86.81 111 SER A CA 1
ATOM 837 C C . SER A 1 111 ? 19.199 12.265 -5.431 1.00 86.81 111 SER A C 1
ATOM 839 O O . SER A 1 111 ? 19.455 12.309 -6.630 1.00 86.81 111 SER A O 1
ATOM 841 N N . LEU A 1 112 ? 19.251 13.354 -4.657 1.00 87.12 112 LEU A N 1
ATOM 842 C CA . LEU A 1 112 ? 19.629 14.674 -5.174 1.00 87.12 112 LEU A CA 1
ATOM 843 C C . LEU A 1 112 ? 21.108 14.749 -5.580 1.00 87.12 112 LEU A C 1
ATOM 845 O O . LEU A 1 112 ? 21.443 15.502 -6.492 1.00 87.12 112 LEU A O 1
ATOM 849 N N . ILE A 1 113 ? 21.974 13.972 -4.921 1.00 88.88 113 ILE A N 1
ATOM 850 C CA . ILE A 1 113 ? 23.411 13.904 -5.225 1.00 88.88 113 ILE A CA 1
ATOM 851 C C . ILE A 1 113 ? 23.680 12.989 -6.423 1.00 88.88 113 ILE A C 1
ATOM 853 O O . ILE A 1 113 ? 24.389 13.382 -7.342 1.00 88.88 113 ILE A O 1
ATOM 857 N N . LEU A 1 114 ? 23.125 11.772 -6.418 1.00 83.88 114 LEU A N 1
ATOM 858 C CA . LEU A 1 114 ? 23.354 10.782 -7.477 1.00 83.88 114 LEU A CA 1
ATOM 859 C C . LEU A 1 114 ? 22.587 11.098 -8.765 1.00 83.88 114 LEU A C 1
ATOM 861 O O . LEU A 1 114 ? 22.929 10.553 -9.809 1.00 83.88 114 LEU A O 1
ATOM 865 N N . GLN A 1 115 ? 21.547 11.934 -8.680 1.00 82.81 115 GLN A N 1
ATOM 866 C CA . GLN A 1 115 ? 20.692 12.349 -9.796 1.00 82.81 115 GLN A CA 1
ATOM 867 C C . GLN A 1 115 ? 20.307 11.178 -10.725 1.00 82.81 115 GLN A C 1
ATOM 869 O O . GLN A 1 115 ? 20.506 11.250 -11.942 1.00 82.81 115 GLN A O 1
ATOM 874 N N . PRO A 1 116 ? 19.767 10.071 -10.172 1.00 73.88 116 PRO A N 1
ATOM 875 C CA . PRO A 1 116 ? 19.437 8.902 -10.972 1.00 73.88 116 PRO A CA 1
ATOM 876 C C . PRO A 1 116 ? 18.363 9.261 -12.007 1.00 73.88 116 PRO A C 1
ATOM 878 O O . PRO A 1 116 ? 17.357 9.889 -11.682 1.00 73.88 116 PRO A O 1
ATOM 881 N N . GLY A 1 117 ? 18.572 8.858 -13.262 1.00 68.75 117 GLY A N 1
ATOM 882 C CA . GLY A 1 117 ? 17.616 9.107 -14.347 1.00 68.75 117 GLY A CA 1
ATOM 883 C C . GLY A 1 117 ? 17.807 10.429 -15.099 1.00 68.75 117 GLY A C 1
ATOM 884 O O . GLY A 1 117 ? 16.940 10.803 -15.891 1.00 68.75 117 GLY A O 1
ATOM 885 N N . GLN A 1 118 ? 18.929 11.133 -14.910 1.00 69.56 118 GLN A N 1
ATOM 886 C CA . GLN A 1 118 ? 19.330 12.173 -15.857 1.00 69.56 118 GLN A CA 1
ATOM 887 C C . GLN A 1 118 ? 19.721 11.543 -17.190 1.00 69.56 118 GLN A C 1
ATOM 889 O O . GLN A 1 118 ? 20.796 10.978 -17.353 1.00 69.56 118 GLN A O 1
ATOM 894 N N . ILE A 1 119 ? 18.810 11.628 -18.149 1.00 67.25 119 ILE A N 1
ATOM 895 C CA . ILE A 1 119 ? 19.089 11.297 -19.539 1.00 67.25 119 ILE A CA 1
ATOM 896 C C . ILE A 1 119 ? 19.507 12.608 -20.206 1.00 67.25 119 ILE A C 1
ATOM 898 O O . ILE A 1 119 ? 18.754 13.579 -20.184 1.00 67.25 119 ILE A O 1
ATOM 902 N N . GLU A 1 120 ? 20.711 12.666 -20.767 1.00 65.50 120 GLU A N 1
ATOM 903 C CA . GLU A 1 120 ? 21.254 13.891 -21.377 1.00 65.50 120 GLU A CA 1
ATOM 904 C C . GLU A 1 120 ? 20.498 14.285 -22.657 1.00 65.50 120 GLU A C 1
ATOM 906 O O . GLU A 1 120 ? 20.371 15.466 -22.971 1.00 65.50 120 GLU A O 1
ATOM 911 N N . ASN A 1 121 ? 19.920 13.302 -23.356 1.00 71.94 121 ASN A N 1
ATOM 912 C CA . ASN A 1 121 ? 19.158 13.510 -24.583 1.00 71.94 121 ASN A CA 1
ATOM 913 C C . ASN A 1 121 ? 17.682 13.861 -24.289 1.00 71.94 121 ASN A C 1
ATOM 915 O O . ASN A 1 121 ? 16.932 13.015 -23.785 1.00 71.94 121 ASN A O 1
ATOM 919 N N . PRO A 1 122 ? 17.215 15.077 -24.639 1.00 68.62 122 PRO A N 1
ATOM 920 C CA . PRO A 1 122 ? 15.859 15.523 -24.326 1.00 68.62 122 PRO A CA 1
ATOM 921 C C . PRO A 1 122 ? 14.767 14.727 -25.052 1.00 68.62 122 PRO A C 1
ATOM 923 O O . PRO A 1 122 ? 13.695 14.546 -24.486 1.00 68.62 122 PRO A O 1
ATOM 926 N N . GLN A 1 123 ? 15.025 14.186 -26.248 1.00 65.88 123 GLN A N 1
ATOM 927 C CA . GLN A 1 123 ? 14.024 13.380 -26.964 1.00 65.88 123 GLN A CA 1
ATOM 928 C C . GLN A 1 123 ? 13.748 12.038 -26.278 1.00 65.88 123 GLN A C 1
ATOM 930 O O . GLN A 1 123 ? 12.597 11.732 -25.988 1.00 65.88 123 GLN A O 1
ATOM 935 N N . SER A 1 124 ? 14.789 11.305 -25.878 1.00 66.25 124 SER A N 1
ATOM 936 C CA . SER A 1 124 ? 14.632 10.059 -25.112 1.00 66.25 124 SER A CA 1
ATOM 937 C C . SER A 1 124 ? 14.008 10.273 -23.729 1.00 66.25 124 SER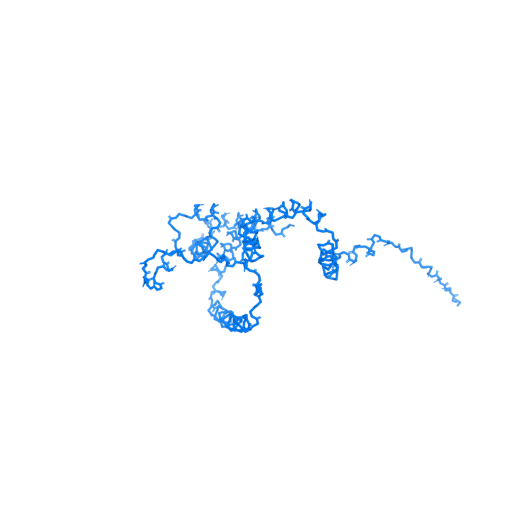 A C 1
ATOM 939 O O . SER A 1 124 ? 13.368 9.370 -23.199 1.00 66.25 124 SER A O 1
ATOM 941 N N . ARG A 1 125 ? 14.149 11.469 -23.134 1.00 63.69 125 ARG A N 1
ATOM 942 C CA . ARG A 1 125 ? 13.434 11.824 -21.894 1.00 63.69 125 ARG A CA 1
ATOM 943 C C . ARG A 1 125 ? 11.940 11.965 -22.113 1.00 63.69 125 ARG A C 1
ATOM 945 O O . ARG A 1 125 ? 11.176 11.555 -21.247 1.00 63.69 125 ARG A O 1
ATOM 952 N N . ILE A 1 126 ? 11.545 12.595 -23.215 1.00 65.88 126 ILE A N 1
ATOM 953 C CA . ILE A 1 126 ? 10.138 12.834 -23.535 1.00 65.88 126 ILE A CA 1
ATOM 954 C C . ILE A 1 126 ? 9.475 11.508 -23.897 1.00 65.88 126 ILE A C 1
ATOM 956 O O . ILE A 1 126 ? 8.447 11.191 -23.317 1.00 65.88 126 ILE A O 1
ATOM 960 N N . GLU A 1 127 ? 10.105 10.689 -24.739 1.00 68.00 127 GLU A N 1
ATOM 961 C CA . GLU A 1 127 ? 9.587 9.364 -25.104 1.00 68.00 127 GLU A CA 1
ATOM 962 C C . GLU A 1 127 ? 9.457 8.441 -23.886 1.00 68.00 127 GLU A C 1
ATOM 964 O O . GLU A 1 127 ? 8.422 7.805 -23.687 1.00 68.00 127 GLU A O 1
ATOM 969 N N . LEU A 1 128 ? 10.470 8.407 -23.013 1.00 65.19 128 LEU A N 1
ATOM 970 C CA . LEU A 1 128 ? 10.401 7.626 -21.779 1.00 65.19 128 LEU A CA 1
ATOM 971 C C . LEU A 1 128 ? 9.373 8.205 -20.797 1.00 65.19 128 LEU A C 1
ATOM 973 O O . LEU A 1 128 ? 8.633 7.459 -20.161 1.00 65.19 128 LEU A O 1
ATOM 977 N N . GLY A 1 129 ? 9.302 9.532 -20.684 1.00 63.75 129 GLY A N 1
ATOM 978 C CA . GLY A 1 129 ? 8.332 10.230 -19.846 1.00 63.75 129 GLY A CA 1
ATOM 979 C C . GLY A 1 129 ? 6.893 9.989 -20.296 1.00 63.75 129 GLY A C 1
ATOM 980 O O . GLY A 1 129 ? 6.025 9.772 -19.452 1.00 63.75 129 GLY A O 1
ATOM 981 N N . GLU A 1 130 ? 6.648 9.963 -21.604 1.00 64.81 130 GLU A N 1
ATOM 982 C CA . GLU A 1 130 ? 5.358 9.647 -22.210 1.00 64.81 130 GLU A CA 1
ATOM 983 C C . GLU A 1 130 ? 5.017 8.167 -22.043 1.00 64.81 130 GLU A C 1
ATOM 985 O O . GLU A 1 130 ? 3.902 7.853 -21.645 1.00 64.81 130 GLU A O 1
ATOM 990 N N . PHE A 1 131 ? 5.966 7.247 -22.223 1.00 63.66 131 PHE A N 1
ATOM 991 C CA . PHE A 1 131 ? 5.754 5.820 -21.957 1.00 63.66 131 PHE A CA 1
ATOM 992 C C . PHE A 1 131 ? 5.410 5.546 -20.480 1.00 63.66 131 PHE A C 1
ATOM 994 O O . PHE A 1 131 ? 4.496 4.776 -20.186 1.00 63.66 131 PHE A O 1
ATOM 1001 N N . ILE A 1 132 ? 6.093 6.214 -19.542 1.00 62.38 132 ILE A N 1
ATOM 1002 C CA . ILE A 1 132 ? 5.840 6.093 -18.097 1.00 62.38 132 ILE A CA 1
ATOM 1003 C C . ILE A 1 132 ? 4.503 6.741 -17.702 1.00 62.38 132 ILE A C 1
ATOM 1005 O O . ILE A 1 132 ? 3.777 6.178 -16.885 1.00 62.38 132 ILE A O 1
ATOM 1009 N N . ASN A 1 133 ? 4.158 7.906 -18.263 1.00 61.06 133 ASN A N 1
ATOM 1010 C CA . ASN A 1 133 ? 2.888 8.580 -17.961 1.00 61.06 133 ASN A CA 1
ATOM 1011 C C . ASN A 1 133 ? 1.685 7.884 -18.616 1.00 61.06 133 ASN A C 1
ATOM 1013 O O . ASN A 1 133 ? 0.646 7.735 -17.976 1.00 61.06 133 ASN A O 1
ATOM 1017 N N . SER A 1 134 ? 1.813 7.433 -19.866 1.00 58.25 134 SER A N 1
ATOM 1018 C CA . SER A 1 134 ? 0.721 6.818 -20.638 1.00 58.25 134 SER A CA 1
ATOM 1019 C C . SER A 1 134 ? 0.335 5.428 -20.142 1.00 58.25 134 SER A C 1
ATOM 1021 O O . SER A 1 134 ? -0.842 5.078 -20.174 1.00 58.25 134 SER A O 1
ATOM 1023 N N . GLN A 1 135 ? 1.280 4.642 -19.615 1.00 53.53 135 GLN A N 1
ATOM 1024 C CA . GLN A 1 135 ? 0.958 3.337 -19.015 1.00 53.53 135 GLN A CA 1
ATOM 1025 C C . GLN A 1 135 ? 0.375 3.454 -17.599 1.00 53.53 135 GLN A C 1
ATOM 1027 O O . GLN A 1 135 ? 0.039 2.447 -16.959 1.00 53.53 135 GLN A O 1
ATOM 1032 N N . GLY A 1 136 ? 0.221 4.692 -17.118 1.00 51.03 136 GLY A N 1
ATOM 1033 C CA . GLY A 1 136 ? 0.186 4.994 -15.706 1.00 51.03 136 GLY A CA 1
ATOM 1034 C C . GLY A 1 136 ? 1.513 4.555 -15.108 1.00 51.03 136 GLY A C 1
ATOM 1035 O O . GLY A 1 136 ? 1.971 3.427 -15.310 1.00 51.03 136 GLY A O 1
ATOM 1036 N N . SER A 1 137 ? 2.121 5.414 -14.305 1.00 47.91 137 SER A N 1
ATOM 1037 C CA . SER A 1 137 ? 3.066 4.965 -13.294 1.00 47.91 137 SER A CA 1
ATOM 1038 C C . SER A 1 137 ? 2.622 3.604 -12.754 1.00 47.91 137 SER A C 1
ATOM 1040 O O . SER A 1 137 ? 1.421 3.349 -12.579 1.00 47.91 137 SER A O 1
ATOM 1042 N N . VAL A 1 138 ? 3.574 2.696 -12.544 1.00 46.09 138 VAL A N 1
ATOM 1043 C CA . VAL A 1 138 ? 3.371 1.477 -11.759 1.00 46.09 138 VAL A CA 1
ATOM 1044 C C . VAL A 1 138 ? 3.029 1.934 -10.333 1.00 46.09 138 VAL A C 1
ATOM 1046 O O . VAL A 1 138 ? 3.823 1.857 -9.405 1.00 46.09 138 VAL A O 1
ATOM 1049 N N . SER A 1 139 ? 1.840 2.510 -10.174 1.00 49.25 139 SER A N 1
ATOM 1050 C CA . SER A 1 139 ? 1.232 3.039 -8.967 1.00 49.25 139 SER A CA 1
ATOM 1051 C C . SER A 1 139 ? 0.610 1.864 -8.247 1.00 49.25 139 SER A C 1
ATOM 1053 O O . SER A 1 139 ? -0.564 1.850 -7.897 1.00 49.25 139 SER A O 1
ATOM 1055 N N . THR A 1 140 ? 1.430 0.843 -8.040 1.00 50.53 140 THR A N 1
ATOM 1056 C CA . THR A 1 140 ? 1.248 -0.094 -6.951 1.00 50.53 140 THR A CA 1
ATOM 1057 C C . THR A 1 140 ? 1.731 0.629 -5.701 1.00 50.53 140 THR A C 1
ATOM 1059 O O . THR A 1 140 ? 2.810 0.340 -5.206 1.00 50.53 140 THR A O 1
ATOM 1062 N N . ASP A 1 141 ? 0.990 1.658 -5.284 1.00 49.47 141 ASP A N 1
ATOM 1063 C CA . ASP A 1 141 ? 1.020 2.302 -3.958 1.00 49.47 141 ASP A CA 1
ATOM 1064 C C . ASP A 1 141 ? 2.365 2.866 -3.418 1.00 49.47 141 ASP A C 1
ATOM 1066 O O . ASP A 1 141 ? 2.410 3.484 -2.360 1.00 49.47 141 ASP A O 1
ATOM 1070 N N . LEU A 1 142 ? 3.475 2.694 -4.141 1.00 41.53 142 LEU A N 1
ATOM 1071 C CA . LEU A 1 142 ? 4.840 3.099 -3.765 1.00 41.53 142 LEU A CA 1
ATOM 1072 C C . LEU A 1 142 ? 5.398 4.202 -4.669 1.00 41.53 142 LEU A C 1
ATOM 1074 O O . LEU A 1 142 ? 6.416 4.813 -4.349 1.00 41.53 142 LEU A O 1
ATOM 1078 N N . ALA A 1 143 ? 4.735 4.468 -5.792 1.00 39.25 143 ALA A N 1
ATOM 1079 C CA . ALA A 1 143 ? 5.040 5.603 -6.640 1.00 39.25 143 ALA A CA 1
ATOM 1080 C C . ALA A 1 143 ? 4.095 6.741 -6.257 1.00 39.25 143 ALA A C 1
ATOM 1082 O O . ALA A 1 143 ? 2.909 6.705 -6.591 1.00 39.25 143 ALA A O 1
ATOM 1083 N N . PHE A 1 144 ? 4.634 7.751 -5.569 1.00 43.59 144 PHE A N 1
ATOM 1084 C CA . PHE A 1 144 ? 4.026 9.077 -5.579 1.00 43.59 144 PHE A CA 1
ATOM 1085 C C . PHE A 1 144 ? 3.770 9.422 -7.052 1.00 43.59 144 PHE A C 1
ATOM 1087 O O . PHE A 1 144 ? 4.725 9.379 -7.836 1.00 43.59 144 PHE A O 1
ATOM 1094 N N . PRO A 1 145 ? 2.522 9.702 -7.470 1.00 40.91 145 PRO A N 1
ATOM 1095 C CA . PRO A 1 145 ? 2.315 10.249 -8.791 1.00 40.91 145 PRO A CA 1
ATOM 1096 C C . PRO A 1 145 ? 3.159 11.517 -8.852 1.00 40.91 145 PRO A C 1
ATOM 1098 O O . PRO A 1 145 ? 2.944 12.449 -8.077 1.00 40.91 145 PRO A O 1
ATOM 1101 N N . PHE A 1 146 ? 4.145 11.541 -9.748 1.00 39.59 146 PHE A N 1
ATOM 1102 C CA . PHE A 1 146 ? 4.914 12.737 -10.089 1.00 39.59 146 PHE A CA 1
ATOM 1103 C C . PHE A 1 146 ? 4.033 13.705 -10.889 1.00 39.59 146 PHE A C 1
ATOM 1105 O O . PHE A 1 146 ? 4.458 14.262 -11.898 1.00 39.59 146 PHE A O 1
ATOM 1112 N N . GLN A 1 147 ? 2.779 13.873 -10.467 1.00 41.50 147 GLN A N 1
ATOM 1113 C CA . GLN A 1 147 ? 1.920 14.912 -10.976 1.00 41.50 147 GLN A CA 1
ATOM 1114 C C . GLN A 1 147 ? 2.524 16.217 -10.448 1.00 41.50 147 GLN A C 1
ATOM 1116 O O . GLN A 1 147 ? 2.607 16.385 -9.224 1.00 41.50 147 GLN A O 1
ATOM 1121 N N . PRO A 1 148 ? 2.990 17.132 -11.314 1.00 41.47 148 PRO A N 1
ATOM 1122 C CA . PRO A 1 148 ? 3.303 18.471 -10.854 1.00 41.47 148 PRO A CA 1
ATOM 1123 C C . PRO A 1 148 ? 2.050 19.016 -10.152 1.00 41.47 148 PRO A C 1
ATOM 1125 O O . PRO A 1 148 ? 0.940 18.796 -10.656 1.00 41.47 148 PRO A O 1
ATOM 1128 N N . PRO A 1 149 ? 2.190 19.668 -8.982 1.00 46.47 149 PRO A N 1
ATOM 1129 C CA . PRO A 1 149 ? 1.057 20.318 -8.340 1.00 46.47 149 PRO A CA 1
ATOM 1130 C C . PRO A 1 149 ? 0.366 21.199 -9.387 1.00 46.47 149 PRO A C 1
ATOM 1132 O O . PRO A 1 149 ? 1.072 21.846 -10.172 1.00 46.47 149 PRO A O 1
ATOM 1135 N N . PRO A 1 150 ? -0.978 21.181 -9.474 1.00 45.53 150 PRO A N 1
ATOM 1136 C CA . PRO A 1 150 ? -1.694 21.960 -10.470 1.00 45.53 150 PRO A CA 1
ATOM 1137 C C . PRO A 1 150 ? -1.197 23.402 -10.397 1.00 45.53 150 PRO A C 1
ATOM 1139 O O . PRO A 1 150 ? -1.253 24.039 -9.348 1.00 45.53 150 PRO A O 1
ATOM 1142 N N . SER A 1 151 ? -0.660 23.894 -11.513 1.00 44.31 151 SER A N 1
ATOM 1143 C CA . SER A 1 151 ? -0.084 25.230 -11.670 1.00 44.31 151 SER A CA 1
ATOM 1144 C C . SER A 1 151 ? -1.169 26.310 -11.708 1.00 44.31 151 SER A C 1
ATOM 1146 O O . SER A 1 151 ? -1.132 27.223 -12.531 1.00 44.31 151 SER A O 1
ATOM 1148 N N . ASN A 1 152 ? -2.156 26.204 -10.823 1.00 41.41 152 ASN A N 1
ATOM 1149 C CA . ASN A 1 152 ? -3.160 27.223 -10.600 1.00 41.41 152 ASN A CA 1
ATOM 1150 C C . ASN A 1 152 ? -2.576 28.239 -9.616 1.00 41.41 152 ASN A C 1
ATOM 1152 O O . ASN A 1 152 ? -2.891 28.226 -8.436 1.00 41.41 152 ASN A O 1
ATOM 1156 N N . GLY A 1 153 ? -1.652 29.055 -10.125 1.00 43.94 153 GLY A N 1
ATOM 1157 C CA . GLY A 1 153 ? -1.626 30.509 -9.947 1.00 43.94 153 GLY A CA 1
ATOM 1158 C C . GLY A 1 153 ? -1.750 31.166 -8.570 1.00 43.94 153 GLY A C 1
ATOM 1159 O O . GLY A 1 153 ? -1.914 32.379 -8.567 1.00 43.94 153 GLY A O 1
ATOM 1160 N N . ASP A 1 154 ? -1.650 30.465 -7.442 1.00 47.47 154 ASP A N 1
ATOM 1161 C CA . ASP A 1 154 ? -1.662 31.111 -6.128 1.00 47.47 154 ASP A CA 1
ATOM 1162 C C . ASP A 1 154 ? -0.670 30.436 -5.164 1.00 47.47 154 ASP A C 1
ATOM 1164 O O . ASP A 1 154 ? -0.735 29.220 -4.960 1.00 47.47 154 ASP A O 1
ATOM 1168 N N . PRO A 1 155 ? 0.243 31.183 -4.510 1.00 48.28 155 PRO A N 1
ATOM 1169 C CA . PRO A 1 155 ? 1.038 30.692 -3.387 1.00 48.28 155 PRO A CA 1
ATOM 1170 C C . PRO A 1 155 ? 0.158 30.551 -2.132 1.00 48.28 155 PRO A C 1
ATOM 1172 O O . PRO A 1 155 ? 0.522 30.988 -1.038 1.00 48.28 155 PRO A O 1
ATOM 1175 N N . SER A 1 156 ? -1.030 29.956 -2.268 1.00 47.06 156 SER A N 1
ATOM 1176 C CA . SER A 1 156 ? -1.867 29.575 -1.141 1.00 47.06 156 SER A CA 1
ATOM 1177 C C . SER A 1 156 ? -1.118 28.476 -0.395 1.00 47.06 156 SER A C 1
ATOM 1179 O O . SER A 1 156 ? -1.005 27.352 -0.890 1.00 47.06 156 SER A O 1
ATOM 1181 N N . GLY A 1 157 ? -0.503 28.869 0.726 1.00 55.38 157 GLY A N 1
ATOM 1182 C CA . GLY A 1 157 ? 0.402 28.075 1.554 1.00 55.38 157 GLY A CA 1
ATOM 1183 C C . GLY A 1 157 ? -0.137 26.704 1.962 1.00 55.38 157 GLY A C 1
ATOM 1184 O O . GLY A 1 157 ? -1.218 26.298 1.561 1.00 55.38 157 GLY A O 1
ATOM 1185 N N . GLY A 1 158 ? 0.609 25.980 2.802 1.00 63.19 158 GLY A N 1
ATOM 1186 C CA . GLY A 1 158 ? 0.371 24.558 3.124 1.00 63.19 158 GLY A CA 1
ATOM 1187 C C . GLY A 1 158 ? -1.049 24.133 3.558 1.00 63.19 158 GLY A C 1
ATOM 1188 O O . GLY A 1 158 ? -1.296 22.942 3.709 1.00 63.19 158 GLY A O 1
ATOM 1189 N N . HIS A 1 159 ? -1.986 25.067 3.728 1.00 66.44 159 HIS A N 1
ATOM 1190 C CA . HIS A 1 159 ? -3.421 24.826 3.856 1.00 66.44 159 HIS A CA 1
ATOM 1191 C C . HIS A 1 159 ? -4.099 24.291 2.578 1.00 66.44 159 HIS A C 1
ATOM 1193 O O . HIS A 1 159 ? -5.054 23.533 2.708 1.00 66.44 159 HIS A O 1
ATOM 1199 N N . SER A 1 160 ? -3.625 24.622 1.371 1.00 70.50 160 SER A N 1
ATOM 1200 C CA . SER A 1 160 ? -4.179 24.095 0.105 1.00 70.50 160 SER A CA 1
ATOM 1201 C C . SER A 1 160 ? -3.993 22.578 -0.008 1.00 70.50 160 SER A C 1
ATOM 1203 O O . SER A 1 160 ? -4.952 21.848 -0.229 1.00 70.50 160 SER A O 1
ATOM 1205 N N . ILE A 1 161 ? -2.792 22.089 0.314 1.00 72.50 161 ILE A N 1
ATOM 1206 C CA . ILE A 1 161 ? -2.462 20.654 0.365 1.00 72.50 161 ILE A CA 1
ATOM 1207 C C . ILE A 1 161 ? -3.345 19.912 1.379 1.00 72.50 161 ILE A C 1
ATOM 1209 O O . ILE A 1 161 ? -3.752 18.777 1.141 1.00 72.50 161 ILE A O 1
ATOM 1213 N N . LEU A 1 162 ? -3.647 20.543 2.520 1.00 75.75 162 LEU A N 1
ATOM 1214 C CA . LEU A 1 162 ? -4.502 19.942 3.544 1.00 75.75 162 LEU A CA 1
ATOM 1215 C C . LEU A 1 162 ? -5.961 19.829 3.075 1.00 75.75 162 LEU A C 1
ATOM 1217 O O . LEU A 1 162 ? -6.621 18.839 3.383 1.00 75.75 162 LEU A O 1
ATOM 1221 N N . LEU A 1 163 ? -6.450 20.823 2.329 1.00 77.50 163 LEU A N 1
ATOM 1222 C CA . LEU A 1 163 ? -7.786 20.800 1.731 1.00 77.50 163 LEU A CA 1
ATOM 1223 C C . LEU A 1 163 ? -7.881 19.755 0.611 1.00 77.50 163 LEU A C 1
ATOM 1225 O O . LEU A 1 163 ? -8.857 19.011 0.569 1.00 77.50 163 LEU A O 1
ATOM 1229 N N . ASP A 1 164 ? -6.840 19.618 -0.212 1.00 78.44 164 ASP A N 1
ATOM 1230 C CA . ASP A 1 164 ? -6.764 18.616 -1.287 1.00 78.44 164 ASP A CA 1
ATOM 1231 C C . ASP A 1 164 ? -6.646 17.172 -0.770 1.00 78.44 164 ASP A C 1
ATOM 1233 O O . ASP A 1 164 ? -6.891 16.207 -1.503 1.00 78.44 164 ASP A O 1
ATOM 1237 N N . LEU A 1 165 ? -6.279 17.003 0.504 1.00 82.44 165 LEU A N 1
ATOM 1238 C CA . LEU A 1 165 ? -6.182 15.700 1.156 1.00 82.44 165 LEU A CA 1
ATOM 1239 C C . LEU A 1 165 ? -7.558 15.108 1.487 1.00 82.44 165 LEU A C 1
ATOM 1241 O O . LEU A 1 165 ? -7.704 13.885 1.547 1.00 82.44 165 LEU A O 1
ATOM 1245 N N . VAL A 1 166 ? -8.560 15.960 1.725 1.00 85.38 166 VAL A N 1
ATOM 1246 C CA . VAL A 1 166 ? -9.909 15.532 2.101 1.00 85.38 166 VAL A CA 1
ATOM 1247 C C . VAL A 1 166 ? -10.759 15.383 0.834 1.00 85.38 166 VAL A C 1
ATOM 1249 O O . VAL A 1 166 ? -11.063 16.381 0.181 1.00 85.38 166 VAL A O 1
ATOM 1252 N N . PRO A 1 167 ? -11.191 14.162 0.468 1.00 80.88 167 PRO A N 1
ATOM 1253 C CA . PRO A 1 167 ? -12.022 13.978 -0.713 1.00 80.88 167 PRO A CA 1
ATOM 1254 C C . PRO A 1 167 ? -13.408 14.597 -0.507 1.00 80.88 167 PRO A C 1
ATOM 1256 O O . PRO A 1 167 ? -14.107 14.269 0.451 1.00 80.88 167 PRO A O 1
ATOM 1259 N N . ASN A 1 168 ? -13.866 15.395 -1.475 1.00 85.12 168 ASN A N 1
ATOM 1260 C CA . ASN A 1 168 ? -15.267 15.837 -1.533 1.00 85.12 168 ASN A CA 1
ATOM 1261 C C . ASN A 1 168 ? -16.235 14.654 -1.746 1.00 85.12 168 ASN A C 1
ATOM 1263 O O . ASN A 1 168 ? -17.401 14.717 -1.362 1.00 85.12 168 ASN A O 1
ATOM 1267 N N . ASN A 1 169 ? -15.760 13.567 -2.369 1.00 89.81 169 ASN A N 1
ATOM 1268 C CA . ASN A 1 169 ? -16.512 12.330 -2.562 1.00 89.81 169 ASN A CA 1
ATOM 1269 C C . ASN A 1 169 ? -15.574 11.112 -2.553 1.00 89.81 169 ASN A C 1
ATOM 1271 O O . ASN A 1 169 ? -14.703 10.974 -3.412 1.00 89.81 169 ASN A O 1
ATOM 1275 N N . VAL A 1 170 ? -15.794 10.205 -1.602 1.00 88.12 170 VAL A N 1
ATOM 1276 C CA . VAL A 1 170 ? -14.960 9.011 -1.396 1.00 88.12 170 VAL A CA 1
ATOM 1277 C C . VAL A 1 170 ? -15.090 8.011 -2.543 1.00 88.12 170 VAL A C 1
ATOM 1279 O O . VAL A 1 170 ? -14.091 7.437 -2.961 1.00 88.12 170 VAL A O 1
ATOM 1282 N N . PHE A 1 171 ? -16.293 7.810 -3.084 1.00 88.19 171 PHE A N 1
ATOM 1283 C CA . PHE A 1 171 ? -16.508 6.881 -4.196 1.00 88.19 171 PHE A CA 1
ATOM 1284 C C . PHE A 1 171 ? -15.833 7.376 -5.473 1.00 88.19 171 PHE A C 1
ATOM 1286 O O . PHE A 1 171 ? -15.258 6.578 -6.207 1.00 88.19 171 PHE A O 1
ATOM 1293 N N . ASN A 1 172 ? -15.844 8.691 -5.707 1.00 86.56 172 ASN A N 1
ATOM 1294 C CA . ASN A 1 172 ? -15.115 9.285 -6.822 1.00 86.56 172 ASN A CA 1
ATOM 1295 C C . ASN A 1 172 ? -13.598 9.151 -6.644 1.00 86.56 172 ASN A C 1
ATOM 1297 O O . ASN A 1 172 ? -12.911 8.775 -7.590 1.00 86.56 172 ASN A O 1
ATOM 1301 N N . ALA A 1 173 ? -13.082 9.403 -5.436 1.00 85.31 173 ALA A N 1
ATOM 1302 C CA . ALA A 1 173 ? -11.665 9.218 -5.124 1.00 85.31 173 ALA A CA 1
ATOM 1303 C C . ALA A 1 173 ? -11.232 7.752 -5.302 1.00 85.31 173 ALA A C 1
ATOM 1305 O O . ALA A 1 173 ? -10.170 7.477 -5.859 1.00 85.31 173 ALA A O 1
ATOM 1306 N N . LEU A 1 174 ? -12.093 6.812 -4.903 1.00 83.81 174 LEU A N 1
ATOM 1307 C CA . LEU A 1 174 ? -11.897 5.378 -5.084 1.00 83.81 174 LEU A CA 1
ATOM 1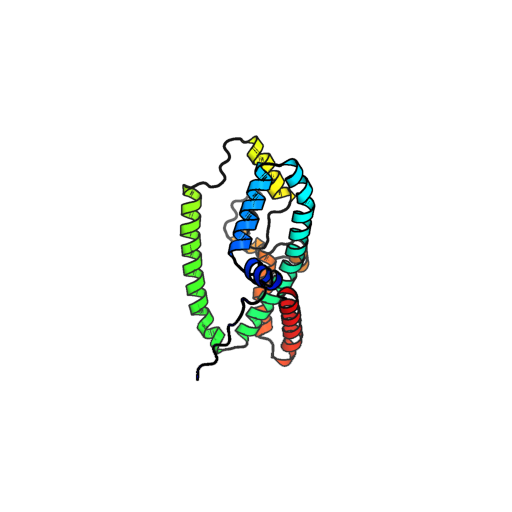308 C C . LEU A 1 174 ? -11.877 4.987 -6.571 1.00 83.81 174 LEU A C 1
ATOM 1310 O O . LEU A 1 174 ? -10.970 4.289 -7.012 1.00 83.81 174 LEU A O 1
ATOM 1314 N N . ALA A 1 175 ? -12.846 5.464 -7.354 1.00 83.50 175 ALA A N 1
ATOM 1315 C CA . ALA A 1 175 ? -12.932 5.178 -8.786 1.00 83.50 175 ALA A CA 1
ATOM 1316 C C . ALA A 1 175 ? -11.793 5.828 -9.588 1.00 83.50 175 ALA A C 1
ATOM 1318 O O . ALA A 1 175 ? -11.308 5.250 -10.556 1.00 83.50 175 ALA A O 1
ATOM 1319 N N . SER A 1 176 ? -11.344 7.010 -9.162 1.00 80.19 176 SER A N 1
ATOM 1320 C CA . SER A 1 176 ? -10.272 7.774 -9.812 1.00 80.19 176 SER A CA 1
ATOM 1321 C C . SER A 1 176 ? -8.868 7.345 -9.371 1.00 80.19 176 SER A C 1
ATOM 1323 O O . SER A 1 176 ? -7.887 7.920 -9.835 1.00 80.19 176 SER A O 1
ATOM 1325 N N . GLY A 1 177 ? -8.746 6.373 -8.457 1.00 73.81 177 GLY A N 1
ATOM 1326 C CA . GLY A 1 177 ? -7.452 5.898 -7.958 1.00 73.81 177 GLY A CA 1
ATOM 1327 C C . GLY A 1 177 ? -6.681 6.932 -7.127 1.00 73.81 177 GLY A C 1
ATOM 1328 O O . GLY A 1 177 ? -5.453 6.904 -7.089 1.00 73.81 177 GLY A O 1
ATOM 1329 N N . GLN A 1 178 ? -7.375 7.860 -6.460 1.00 80.62 178 GLN A N 1
ATOM 1330 C CA . GLN A 1 178 ? -6.766 8.871 -5.590 1.00 80.62 178 GLN A CA 1
ATOM 1331 C C . GLN A 1 178 ? -6.391 8.255 -4.235 1.00 80.62 178 GLN A C 1
ATOM 1333 O O . GLN A 1 178 ? -7.060 8.463 -3.220 1.00 80.62 178 GLN A O 1
ATOM 1338 N N . THR A 1 179 ? -5.307 7.476 -4.215 1.00 81.44 179 THR A N 1
ATOM 1339 C CA . THR A 1 179 ? -4.965 6.604 -3.085 1.00 81.44 179 THR A CA 1
ATOM 1340 C C . THR A 1 179 ? -4.798 7.336 -1.757 1.00 81.44 179 THR A C 1
ATOM 1342 O O . THR A 1 179 ? -5.322 6.876 -0.748 1.00 81.44 179 THR A O 1
ATOM 1345 N N . ILE A 1 180 ? -4.132 8.496 -1.739 1.00 85.69 180 ILE A N 1
ATOM 1346 C CA . ILE A 1 180 ? -3.905 9.255 -0.497 1.00 85.69 180 ILE A CA 1
ATOM 1347 C C . ILE A 1 180 ? -5.241 9.674 0.143 1.00 85.69 180 ILE A C 1
ATOM 1349 O O . ILE A 1 180 ? -5.430 9.511 1.349 1.00 85.69 180 ILE A O 1
ATOM 1353 N N . GLN A 1 181 ? -6.188 10.159 -0.665 1.00 87.31 181 GLN A N 1
ATOM 1354 C CA . GLN A 1 181 ? -7.510 10.574 -0.189 1.00 87.31 181 GLN A CA 1
ATOM 1355 C C . GLN A 1 181 ? -8.327 9.379 0.319 1.00 87.31 181 GLN A C 1
ATOM 1357 O O . GLN A 1 181 ? -8.964 9.451 1.374 1.00 87.31 181 GLN A O 1
ATOM 1362 N N . VAL A 1 182 ? -8.269 8.252 -0.401 1.00 88.62 182 VAL A N 1
ATOM 1363 C CA . VAL A 1 182 ? -8.898 6.988 0.011 1.00 88.62 182 VAL A CA 1
ATOM 1364 C C . VAL A 1 182 ? -8.313 6.497 1.337 1.00 88.62 182 VAL A C 1
ATOM 1366 O O . VAL A 1 182 ? -9.065 6.091 2.223 1.00 88.62 182 VAL A O 1
ATOM 1369 N N . LEU A 1 183 ? -6.991 6.567 1.508 1.00 89.88 183 LEU A N 1
ATOM 1370 C CA . LEU A 1 183 ? -6.295 6.130 2.717 1.00 89.88 183 LEU A CA 1
ATOM 1371 C C . LEU A 1 183 ? -6.678 6.994 3.922 1.00 89.88 183 LEU A C 1
ATOM 1373 O O . LEU A 1 183 ? -6.968 6.445 4.988 1.00 89.88 183 LEU A O 1
ATOM 1377 N N . LEU A 1 184 ? -6.764 8.320 3.751 1.00 90.31 184 LEU A N 1
ATOM 1378 C CA . LEU A 1 184 ? -7.246 9.219 4.802 1.00 90.31 184 LEU A CA 1
ATOM 1379 C C . LEU A 1 184 ? -8.677 8.863 5.223 1.00 90.31 184 LEU A C 1
ATOM 1381 O O . LEU A 1 184 ? -8.953 8.740 6.418 1.00 90.31 184 LEU A O 1
ATOM 1385 N N . PHE A 1 185 ? -9.578 8.657 4.257 1.00 92.19 185 PHE A N 1
ATOM 1386 C CA . PHE A 1 185 ? -10.940 8.218 4.554 1.00 92.19 185 PHE A CA 1
ATOM 1387 C C . PHE A 1 185 ? -10.952 6.892 5.329 1.00 92.19 185 PHE A C 1
ATOM 1389 O O . PHE A 1 185 ? -11.605 6.801 6.366 1.00 92.19 185 PHE A O 1
ATOM 1396 N N . CYS A 1 186 ? -10.206 5.882 4.870 1.00 93.56 186 CYS A N 1
ATOM 1397 C CA . CYS A 1 186 ? -10.148 4.566 5.510 1.00 93.56 186 CYS A CA 1
ATOM 1398 C C . CYS A 1 186 ? -9.619 4.642 6.948 1.00 93.56 186 CYS A C 1
ATOM 1400 O O . CYS A 1 186 ? -10.135 3.955 7.830 1.00 93.56 186 CYS A O 1
ATOM 1402 N N . LEU A 1 187 ? -8.626 5.502 7.196 1.00 93.12 187 LEU A N 1
ATOM 1403 C CA . LEU A 1 187 ? -8.089 5.762 8.529 1.00 93.12 187 LEU A CA 1
ATOM 1404 C C . LEU A 1 187 ? -9.171 6.334 9.456 1.00 93.12 187 LEU A C 1
ATOM 1406 O O . LEU A 1 187 ? -9.421 5.783 10.528 1.00 93.12 187 LEU A O 1
ATOM 1410 N N . LEU A 1 188 ? -9.836 7.418 9.042 1.00 93.38 188 LEU A N 1
ATOM 1411 C CA . LEU A 1 188 ? -10.878 8.072 9.841 1.00 93.38 188 LEU A CA 1
ATOM 1412 C C . LEU A 1 188 ? -12.085 7.155 10.061 1.00 93.38 188 LEU A C 1
ATOM 1414 O O . LEU A 1 188 ? -12.596 7.056 11.178 1.00 93.38 188 LEU A O 1
ATOM 1418 N N . PHE A 1 189 ? -12.507 6.446 9.013 1.00 94.00 189 PHE A N 1
ATOM 1419 C CA . PHE A 1 189 ? -13.603 5.491 9.079 1.00 94.00 189 PHE A CA 1
ATOM 1420 C C . PHE A 1 189 ? -13.274 4.326 10.017 1.00 94.00 189 PHE A C 1
ATOM 1422 O O . PHE A 1 189 ? -14.088 3.998 10.874 1.00 94.00 189 PHE A O 1
ATOM 1429 N N . GLY A 1 190 ? -12.067 3.754 9.940 1.00 93.19 190 GLY A N 1
ATOM 1430 C CA . GLY A 1 190 ? -11.613 2.708 10.860 1.00 93.19 190 GLY A CA 1
ATOM 1431 C C . GLY A 1 190 ? -11.562 3.171 12.321 1.00 93.19 190 GLY A C 1
ATOM 1432 O O . GLY A 1 190 ? -11.969 2.432 13.219 1.00 93.19 190 GLY A O 1
ATOM 1433 N N . LEU A 1 191 ? -11.131 4.412 12.580 1.00 93.12 191 LEU A N 1
ATOM 1434 C CA . LEU A 1 191 ? -11.144 4.993 13.929 1.00 93.12 191 LEU A CA 1
ATOM 1435 C C . LEU A 1 191 ? -12.571 5.145 14.474 1.00 93.12 191 LEU A C 1
ATOM 1437 O O . LEU A 1 191 ? -12.825 4.812 15.634 1.00 93.12 191 LEU A O 1
ATOM 1441 N N . ALA A 1 192 ? -13.503 5.630 13.648 1.00 92.94 192 ALA A N 1
ATOM 1442 C CA . ALA A 1 192 ? -14.912 5.758 14.016 1.00 92.94 192 ALA A CA 1
ATOM 1443 C C . ALA A 1 192 ? -15.557 4.382 14.249 1.00 92.94 192 ALA A C 1
ATOM 1445 O O . ALA A 1 192 ? -16.218 4.171 15.263 1.00 92.94 192 ALA A O 1
ATOM 1446 N N . MET A 1 193 ? -15.294 3.425 13.358 1.00 92.25 193 MET A N 1
ATOM 1447 C CA . MET A 1 193 ? -15.756 2.040 13.434 1.00 92.25 193 MET A CA 1
ATOM 1448 C C . MET A 1 193 ? -15.300 1.349 14.727 1.00 92.25 193 MET A C 1
ATOM 1450 O O . MET A 1 193 ? -16.089 0.676 15.389 1.00 92.25 193 MET A O 1
ATOM 1454 N N . GLY A 1 194 ? -14.046 1.567 15.136 1.00 89.75 194 GLY A N 1
ATOM 1455 C CA . GLY A 1 194 ? -13.493 1.026 16.378 1.00 89.75 194 GLY A CA 1
ATOM 1456 C C . GLY A 1 194 ? -14.148 1.564 17.656 1.00 89.75 194 GLY A C 1
ATOM 1457 O O . GLY A 1 194 ? -14.042 0.930 18.704 1.00 89.75 194 GLY A O 1
ATOM 1458 N N . LYS A 1 195 ? -14.848 2.704 17.586 1.00 88.81 195 LYS A N 1
ATOM 1459 C CA . LYS A 1 195 ? -15.594 3.300 18.710 1.00 88.81 195 LYS A CA 1
ATOM 1460 C C . LYS A 1 195 ? -17.024 2.759 18.836 1.00 88.81 195 LYS A C 1
ATOM 1462 O O . LYS A 1 195 ? -17.659 2.980 19.866 1.00 88.81 195 LYS A O 1
ATOM 1467 N N . ILE A 1 196 ? -17.544 2.084 17.808 1.00 90.12 196 ILE A N 1
ATOM 1468 C CA . ILE A 1 196 ? -18.902 1.523 17.793 1.00 90.12 196 ILE A CA 1
ATOM 1469 C C . ILE A 1 196 ? -18.941 0.246 18.656 1.00 90.12 196 ILE A C 1
ATOM 1471 O O . ILE A 1 196 ? -18.005 -0.557 18.591 1.00 90.12 196 ILE A O 1
ATOM 1475 N N . PRO A 1 197 ? -20.021 -0.000 19.430 1.00 82.12 197 PRO A N 1
ATOM 1476 C CA . PRO A 1 197 ? -20.188 -1.241 20.180 1.00 82.12 197 PRO A CA 1
ATOM 1477 C C . PRO A 1 197 ? -20.022 -2.492 19.306 1.00 82.12 197 PRO A C 1
ATOM 1479 O O . PRO A 1 197 ? -20.588 -2.590 18.216 1.00 82.12 197 PRO A O 1
ATOM 1482 N N . GLN A 1 198 ? -19.288 -3.472 19.836 1.00 76.75 198 GLN A N 1
ATOM 1483 C CA . GLN A 1 198 ? -18.937 -4.742 19.186 1.00 76.75 198 GLN A CA 1
ATOM 1484 C C . GLN A 1 198 ? -20.060 -5.446 18.401 1.00 76.75 198 GLN A C 1
ATOM 1486 O O . GLN A 1 198 ? -19.804 -5.842 17.265 1.00 76.75 198 GLN A O 1
ATOM 1491 N N . PRO A 1 199 ? -21.300 -5.604 18.914 1.00 79.06 199 PRO A N 1
ATOM 1492 C CA . PRO A 1 199 ? -22.337 -6.317 18.163 1.00 79.06 199 PRO A CA 1
ATOM 1493 C C . PRO A 1 199 ? -22.690 -5.644 16.828 1.00 79.06 199 PRO A C 1
ATOM 1495 O O . PRO A 1 199 ? -23.017 -6.338 15.871 1.00 79.06 199 PRO A O 1
ATOM 1498 N N . SER A 1 200 ? -22.575 -4.316 16.733 1.00 82.12 200 SER A N 1
ATOM 1499 C CA . SER A 1 200 ? -22.885 -3.575 15.506 1.00 82.12 200 SER A CA 1
ATOM 1500 C C . SER A 1 200 ? -21.705 -3.519 14.531 1.00 82.12 200 SER A C 1
ATOM 1502 O O . SER A 1 200 ? -21.908 -3.489 13.320 1.00 82.12 200 SER A O 1
ATOM 1504 N N . SER A 1 201 ? -20.466 -3.511 15.031 1.00 84.38 201 SER A N 1
ATOM 1505 C CA . SER A 1 201 ? -19.258 -3.432 14.196 1.00 84.38 201 SER A CA 1
ATOM 1506 C C . SER A 1 201 ? -18.764 -4.797 13.700 1.00 84.38 201 SER A C 1
ATOM 1508 O O . SER A 1 201 ? -18.045 -4.857 12.697 1.00 84.38 201 SER A O 1
ATOM 1510 N N . MET A 1 202 ? -19.170 -5.899 14.342 1.00 85.94 202 MET A N 1
ATOM 1511 C CA . MET A 1 202 ? -18.698 -7.251 14.026 1.00 85.94 202 MET A CA 1
ATOM 1512 C C . MET A 1 202 ? -18.997 -7.674 12.578 1.00 85.94 202 MET A C 1
ATOM 1514 O O . MET A 1 202 ? -18.088 -8.155 11.903 1.00 85.94 202 MET A O 1
ATOM 1518 N N . SER A 1 203 ? -20.213 -7.450 12.067 1.00 89.44 203 SER A N 1
ATOM 1519 C CA . SER A 1 203 ? -20.605 -7.897 10.718 1.00 89.44 203 SER A CA 1
ATOM 1520 C C . SER A 1 203 ? -19.751 -7.268 9.614 1.00 89.44 203 SER A C 1
ATOM 1522 O O . SER A 1 203 ? -19.240 -7.966 8.739 1.00 89.44 203 SER A O 1
ATOM 1524 N N . LEU A 1 204 ? -19.540 -5.950 9.672 1.00 88.88 204 LEU A N 1
ATOM 1525 C CA . LEU A 1 204 ? -18.722 -5.255 8.677 1.00 88.88 204 LEU A CA 1
ATOM 1526 C C . LEU A 1 204 ? -17.227 -5.559 8.869 1.00 88.88 204 LEU A C 1
ATOM 1528 O O . LEU A 1 204 ? -16.513 -5.724 7.887 1.00 88.88 204 LEU A O 1
ATOM 1532 N N . THR A 1 205 ? -16.753 -5.725 10.108 1.00 89.25 205 THR A N 1
ATOM 1533 C CA . THR A 1 205 ? -15.354 -6.113 10.378 1.00 89.25 205 THR A CA 1
ATOM 1534 C C .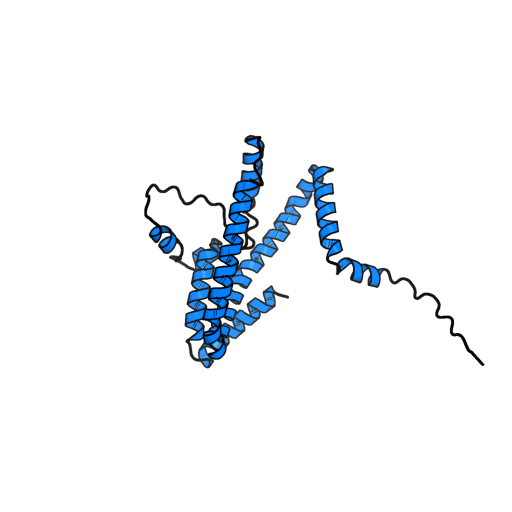 THR A 1 205 ? -15.040 -7.506 9.820 1.00 89.25 205 THR A C 1
ATOM 1536 O O . THR A 1 205 ? -13.973 -7.719 9.245 1.00 89.25 205 THR A O 1
ATOM 1539 N N . GLN A 1 206 ? -15.976 -8.453 9.936 1.00 91.81 206 GLN A N 1
ATOM 1540 C CA . GLN A 1 206 ? -15.852 -9.788 9.344 1.00 91.81 206 GLN A CA 1
ATOM 1541 C C . GLN A 1 206 ? -15.871 -9.742 7.814 1.00 91.81 206 GLN A C 1
ATOM 1543 O O . GLN A 1 206 ? -15.045 -10.405 7.190 1.00 91.81 206 GLN A O 1
ATOM 1548 N N . ALA A 1 207 ? -16.751 -8.933 7.214 1.00 93.25 207 ALA A N 1
ATOM 1549 C CA . ALA A 1 207 ? -16.777 -8.732 5.766 1.00 93.25 207 ALA A CA 1
ATOM 1550 C C . ALA A 1 207 ? -15.447 -8.154 5.248 1.00 93.25 207 ALA A C 1
ATOM 1552 O O . ALA A 1 207 ? -14.866 -8.697 4.311 1.00 93.25 207 ALA A O 1
ATOM 1553 N N . LEU A 1 208 ? -14.913 -7.116 5.902 1.00 92.81 208 LEU A N 1
ATOM 1554 C CA . LEU A 1 208 ? -13.624 -6.513 5.541 1.00 92.81 208 LEU A CA 1
ATOM 1555 C C . LEU A 1 208 ? -12.462 -7.500 5.707 1.00 92.81 208 LEU A C 1
ATOM 1557 O O . LEU A 1 208 ? -11.595 -7.578 4.843 1.00 92.81 208 LEU A O 1
ATOM 1561 N N . ASN A 1 209 ? -12.459 -8.310 6.769 1.00 92.38 209 ASN A N 1
ATOM 1562 C CA . ASN A 1 209 ? -11.456 -9.363 6.950 1.00 92.38 209 ASN A CA 1
ATOM 1563 C C . ASN A 1 209 ? -11.559 -10.447 5.861 1.00 92.38 209 ASN A C 1
ATOM 1565 O O . ASN A 1 209 ? -10.540 -10.936 5.381 1.00 92.38 209 ASN A O 1
ATOM 1569 N N . ALA A 1 210 ? -12.772 -10.815 5.439 1.00 93.75 210 ALA A N 1
ATOM 1570 C CA . ALA A 1 210 ? -12.970 -11.772 4.354 1.00 93.75 210 ALA A CA 1
ATOM 1571 C C . ALA A 1 210 ? -12.412 -11.242 3.025 1.00 93.75 210 ALA A C 1
ATOM 1573 O O . ALA A 1 210 ? -11.693 -11.973 2.348 1.00 93.75 210 ALA A O 1
ATOM 1574 N N . VAL A 1 211 ? -12.667 -9.970 2.692 1.00 93.31 211 VAL A N 1
ATOM 1575 C CA . VAL A 1 211 ? -12.091 -9.325 1.500 1.00 93.31 211 VAL A CA 1
ATOM 1576 C C . VAL A 1 211 ? -10.570 -9.239 1.612 1.00 93.31 211 VAL A C 1
ATOM 1578 O O . VAL A 1 211 ? -9.872 -9.650 0.691 1.00 93.31 211 VAL A O 1
ATOM 1581 N N . TYR A 1 212 ? -10.047 -8.791 2.757 1.00 91.81 212 TYR A N 1
ATOM 1582 C CA . TYR A 1 212 ? -8.608 -8.755 3.022 1.00 91.81 212 TYR A CA 1
ATOM 1583 C C . TYR A 1 212 ? -7.961 -10.122 2.771 1.00 91.81 212 TYR A C 1
ATOM 1585 O O . TYR A 1 212 ? -7.028 -10.221 1.979 1.00 91.81 212 TYR A O 1
ATOM 1593 N N . ARG A 1 213 ? -8.502 -11.188 3.374 1.00 91.19 213 ARG A N 1
ATOM 1594 C CA . ARG A 1 213 ? -7.991 -12.553 3.198 1.00 91.19 213 ARG A CA 1
ATOM 1595 C C . ARG A 1 213 ? -8.099 -13.029 1.756 1.00 91.19 213 ARG A C 1
ATOM 1597 O O . ARG A 1 213 ? -7.140 -13.607 1.260 1.00 91.19 213 ARG A O 1
ATOM 1604 N N . ALA A 1 214 ? -9.220 -12.764 1.086 1.00 92.31 214 ALA A N 1
ATOM 1605 C CA . ALA A 1 214 ? -9.413 -13.128 -0.315 1.00 92.31 214 ALA A CA 1
ATOM 1606 C C . ALA A 1 214 ? -8.387 -12.458 -1.242 1.00 92.31 214 ALA A C 1
ATOM 1608 O O . ALA A 1 214 ? -7.992 -13.061 -2.229 1.00 92.31 214 ALA A O 1
ATOM 1609 N N . CYS A 1 215 ? -7.928 -11.247 -0.914 1.00 87.62 215 CYS A N 1
ATOM 1610 C CA . CYS A 1 215 ? -6.890 -10.548 -1.672 1.00 87.62 215 CYS A CA 1
ATOM 1611 C C . CYS A 1 215 ? -5.455 -10.999 -1.340 1.00 87.62 215 CYS A C 1
ATOM 1613 O O . CYS A 1 215 ? -4.544 -10.701 -2.107 1.00 87.62 215 CYS A O 1
ATOM 1615 N N . THR A 1 216 ? -5.230 -11.661 -0.200 1.00 85.62 216 THR A N 1
ATOM 1616 C CA . THR A 1 216 ? -3.892 -12.142 0.207 1.00 85.62 216 THR A CA 1
ATOM 1617 C C . THR A 1 216 ? -3.574 -13.582 -0.194 1.00 85.62 216 THR A C 1
ATOM 1619 O O . THR A 1 216 ? -2.412 -13.978 -0.103 1.00 85.62 216 THR A O 1
ATOM 1622 N N . VAL A 1 217 ? -4.595 -14.369 -0.546 1.00 78.00 217 VAL A N 1
ATOM 1623 C CA . VAL A 1 217 ? -4.476 -15.781 -0.958 1.00 78.00 217 VAL A CA 1
ATOM 1624 C C . VAL A 1 217 ? -4.185 -15.858 -2.449 1.00 78.00 217 VAL A C 1
ATOM 1626 O O . VAL A 1 217 ? -3.292 -16.655 -2.810 1.00 78.00 217 VAL A O 1
#

Radius of gyration: 24.91 Å; chains: 1; bounding box: 50×91×57 Å

pLDDT: mean 78.42, std 15.57, range [39.25, 95.38]